Protein AF-A0A0F9ZSI9-F1 (afdb_monomer)

Radius of gyration: 18.02 Å; Cα contacts (8 Å, |Δi|>4): 595; chains: 1; bounding box: 45×36×52 Å

Foldseek 3Di:
DAWDAPVAAAADFPDKDFFTKDKDWAALVFKKWWFKAKKFKAKDDQPDPFKKFWAQKFKDKQNHTPRVQKFKAFPPFQDGRNHRVHHINVTGMIMIGRDFFDIDIHGHGGMIMMTMMTGIHRFDDPPDDDPTKIKMKIWGAFDPDKDPPQQQAWAPAPDPRRQIFGGSALDRDDPDTHRANIKMFRCPDVHDTSHRSDRRDRGIIHRPPVDGIYDMRMYMHD

pLDDT: mean 86.8, std 10.39, range [56.16, 98.44]

Solvent-accessible surface area (backbone atoms only — not comparable to full-atom values): 11794 Å² total; per-residue (Å²): 93,51,62,53,87,80,90,63,50,74,62,52,64,80,40,80,40,82,59,44,39,38,31,50,62,26,52,75,89,37,37,30,35,40,38,34,43,39,33,40,41,47,72,40,77,63,78,69,98,57,69,40,32,40,15,45,40,38,40,21,52,73,84,41,81,44,44,92,68,34,52,42,18,26,58,80,73,39,49,62,14,60,40,85,58,33,39,38,73,93,36,54,28,44,33,41,30,32,59,63,70,42,61,49,75,38,53,49,57,35,72,50,37,40,36,35,31,26,23,37,33,49,60,65,64,93,81,72,85,75,90,56,51,22,34,44,31,37,26,45,56,53,34,94,57,69,61,61,97,52,34,18,13,48,29,47,55,88,53,96,36,80,57,66,28,25,21,67,47,27,68,59,74,69,96,71,60,45,80,53,31,26,36,33,26,61,67,78,50,88,56,66,68,60,39,70,38,39,75,74,35,71,56,42,41,49,27,38,87,52,55,73,65,39,75,66,37,56,34,30,35,116

Nearest PDB structures (foldseek):
  5fpi-assembly1_A  TM=3.109E-01  e=1.718E+00  Rattus norvegicus
  2pr9-assembly1_A  TM=3.328E-01  e=3.280E+00  Rattus norvegicus
  6qh7-assembly1_M  TM=2.500E-01  e=3.461E+00  Rattus norvegicus
  6d6t-assembly1_E  TM=2.292E-01  e=4.294E+00  Homo sapiens

Structure (mmCIF, N/CA/C/O backbone):
data_AF-A0A0F9ZSI9-F1
#
_entry.id   AF-A0A0F9ZSI9-F1
#
loop_
_atom_site.group_PDB
_atom_site.id
_atom_site.type_symbol
_atom_site.label_atom_id
_atom_site.label_alt_id
_atom_site.label_comp_id
_atom_site.label_asym_id
_atom_site.label_entity_id
_atom_site.label_seq_id
_atom_site.pdbx_PDB_ins_code
_atom_site.Cartn_x
_atom_site.Cartn_y
_atom_site.Cartn_z
_atom_site.occupancy
_atom_site.B_iso_or_equiv
_atom_site.auth_seq_id
_atom_site.auth_comp_id
_atom_site.auth_asym_id
_atom_site.auth_atom_id
_atom_site.pdbx_PDB_model_num
ATOM 1 N N . LEU A 1 1 ? 8.193 -4.097 11.789 1.00 70.56 1 LEU A N 1
ATOM 2 C CA . LEU A 1 1 ? 8.428 -3.966 10.340 1.00 70.56 1 LEU A CA 1
ATOM 3 C C . LEU A 1 1 ? 9.870 -4.329 10.042 1.00 70.56 1 LEU A C 1
ATOM 5 O O . LEU A 1 1 ? 10.741 -3.983 10.833 1.00 70.56 1 LEU A O 1
ATOM 9 N N . SER A 1 2 ? 10.114 -5.018 8.934 1.00 78.31 2 SER A N 1
ATOM 10 C CA . SER A 1 2 ? 11.462 -5.245 8.398 1.00 78.31 2 SER A CA 1
ATOM 11 C C . SER A 1 2 ? 11.387 -5.368 6.882 1.00 78.31 2 SER A C 1
ATOM 13 O O . SER A 1 2 ? 10.537 -6.111 6.394 1.00 78.31 2 SER A O 1
ATOM 15 N N . GLN A 1 3 ? 12.261 -4.690 6.144 1.00 79.69 3 GLN A N 1
ATOM 16 C CA . GLN A 1 3 ? 12.379 -4.843 4.691 1.00 79.69 3 GLN A CA 1
ATOM 17 C C . GLN A 1 3 ? 13.418 -5.919 4.355 1.00 79.69 3 GLN A C 1
ATOM 19 O O . GLN A 1 3 ? 14.352 -6.167 5.119 1.00 79.69 3 GLN A O 1
ATOM 24 N N . THR A 1 4 ? 13.181 -6.628 3.254 1.00 77.75 4 THR A N 1
ATOM 25 C CA . THR A 1 4 ? 14.112 -7.609 2.687 1.00 77.75 4 THR A CA 1
ATOM 26 C C . THR A 1 4 ? 14.739 -7.007 1.442 1.00 77.75 4 THR A C 1
ATOM 28 O O . THR A 1 4 ? 13.996 -6.719 0.510 1.00 77.75 4 THR 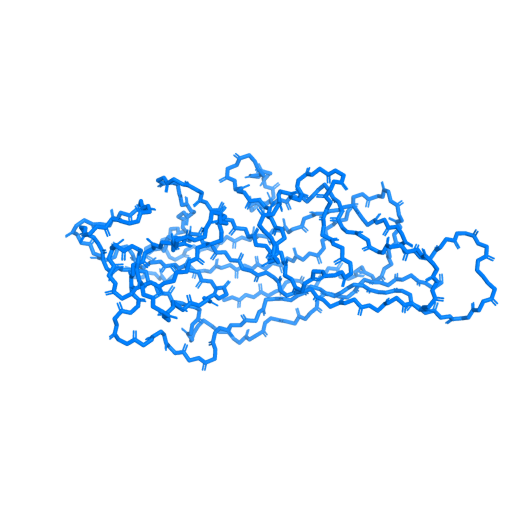A O 1
ATOM 31 N N . ASP A 1 5 ? 16.068 -6.876 1.431 1.00 76.94 5 ASP A N 1
ATOM 32 C CA . ASP A 1 5 ? 16.834 -6.455 0.252 1.00 76.94 5 ASP A CA 1
ATOM 33 C C . ASP A 1 5 ? 16.609 -7.440 -0.905 1.00 76.94 5 ASP A C 1
ATOM 35 O O . ASP A 1 5 ? 16.865 -8.643 -0.767 1.00 76.94 5 ASP A O 1
ATOM 39 N N . LEU A 1 6 ? 16.106 -6.944 -2.035 1.00 72.12 6 LEU A N 1
ATOM 40 C CA . LEU A 1 6 ? 15.835 -7.766 -3.214 1.00 72.12 6 LEU A CA 1
ATOM 41 C C . LEU A 1 6 ? 17.086 -8.036 -4.067 1.00 72.12 6 LEU A C 1
ATOM 43 O O . LEU A 1 6 ? 17.016 -8.841 -4.996 1.00 72.12 6 LEU A O 1
ATOM 47 N N . THR A 1 7 ? 18.248 -7.452 -3.756 1.00 63.00 7 THR A N 1
ATOM 48 C CA . THR A 1 7 ? 19.555 -7.615 -4.443 1.00 63.00 7 THR A CA 1
ATOM 49 C C . THR A 1 7 ? 19.546 -7.356 -5.960 1.00 63.00 7 THR A C 1
ATOM 51 O O . THR A 1 7 ? 20.538 -7.599 -6.648 1.00 63.00 7 THR A O 1
ATOM 54 N N . ASN A 1 8 ? 18.440 -6.842 -6.499 1.00 61.81 8 ASN A N 1
ATOM 55 C CA . ASN A 1 8 ? 18.185 -6.687 -7.924 1.00 61.81 8 ASN A CA 1
ATOM 56 C C . ASN A 1 8 ? 18.152 -5.199 -8.278 1.00 61.81 8 ASN A C 1
ATOM 58 O O . ASN A 1 8 ? 17.199 -4.508 -7.945 1.00 61.81 8 ASN A O 1
ATOM 62 N N . SER A 1 9 ? 19.168 -4.709 -8.987 1.00 66.56 9 SER A N 1
ATOM 63 C CA . SER A 1 9 ? 19.257 -3.290 -9.363 1.00 66.56 9 SER A CA 1
ATOM 64 C C . SER A 1 9 ? 18.870 -2.991 -10.812 1.00 66.56 9 SER A C 1
ATOM 66 O O . SER A 1 9 ? 18.827 -1.826 -11.186 1.00 66.56 9 SER A O 1
ATOM 68 N N . ILE A 1 10 ? 18.597 -4.010 -11.640 1.00 77.44 10 ILE A N 1
ATOM 69 C CA . ILE A 1 10 ? 18.391 -3.834 -13.088 1.00 77.44 10 ILE A CA 1
ATOM 70 C C . ILE A 1 10 ? 16.918 -4.014 -13.467 1.00 77.44 10 ILE A C 1
ATOM 72 O O . ILE A 1 10 ? 16.343 -5.095 -13.288 1.00 77.44 10 ILE A O 1
ATOM 76 N N . ILE A 1 11 ? 16.340 -2.980 -14.082 1.00 82.94 11 ILE A N 1
ATOM 77 C CA . ILE A 1 11 ? 15.028 -3.032 -14.738 1.00 82.94 11 ILE A CA 1
ATOM 78 C C . ILE A 1 11 ? 15.140 -3.577 -16.158 1.00 82.94 11 ILE A C 1
ATOM 80 O O . ILE A 1 11 ? 16.029 -3.219 -16.931 1.00 82.94 11 ILE A O 1
ATOM 84 N N . VAL A 1 12 ? 14.163 -4.404 -16.528 1.00 84.75 12 VAL A N 1
ATOM 85 C CA . VAL A 1 12 ? 13.905 -4.800 -17.912 1.00 84.75 12 VAL A CA 1
ATOM 86 C C . VAL A 1 12 ? 12.434 -4.523 -18.203 1.00 84.75 12 VAL A C 1
ATOM 88 O O . VAL A 1 12 ? 11.577 -5.055 -17.499 1.00 84.75 12 VAL A O 1
ATOM 91 N N . ASN A 1 13 ? 12.155 -3.714 -19.229 1.00 90.00 13 ASN A N 1
ATOM 92 C CA . ASN A 1 13 ? 10.778 -3.403 -19.619 1.00 90.00 13 ASN A CA 1
ATOM 93 C C . ASN A 1 13 ? 10.011 -4.670 -20.009 1.00 90.00 13 ASN A C 1
ATOM 95 O O . ASN A 1 13 ? 10.579 -5.579 -20.622 1.00 90.00 13 ASN A O 1
ATOM 99 N N . GLY A 1 14 ? 8.725 -4.716 -19.668 1.00 92.25 14 GLY A N 1
ATOM 100 C CA . GLY A 1 14 ? 7.821 -5.819 -19.998 1.00 92.25 14 GLY A CA 1
ATOM 101 C C . GLY A 1 14 ? 8.042 -7.108 -19.198 1.00 92.25 14 GLY A C 1
ATOM 102 O O . GLY A 1 14 ? 7.326 -8.084 -19.416 1.00 92.25 14 GLY A O 1
ATOM 103 N N . GLY A 1 15 ? 9.017 -7.149 -18.283 1.00 91.56 15 GLY A N 1
ATOM 104 C CA . GLY A 1 15 ? 9.259 -8.295 -17.407 1.00 91.56 15 GLY A CA 1
ATOM 105 C C . GLY A 1 15 ? 8.714 -8.072 -15.998 1.00 91.56 15 GLY A C 1
ATOM 106 O O . GLY A 1 15 ? 9.028 -7.060 -15.382 1.00 91.56 15 GLY A O 1
ATOM 107 N N . GLU A 1 16 ? 7.975 -9.045 -15.455 1.00 94.25 16 GLU A N 1
ATOM 108 C CA . GLU A 1 16 ? 7.554 -9.016 -14.047 1.00 94.25 16 GLU A CA 1
ATOM 109 C C . GLU A 1 16 ? 8.780 -9.025 -13.114 1.00 94.25 16 GLU A C 1
ATOM 111 O O . GLU A 1 16 ? 9.727 -9.801 -13.299 1.00 94.25 16 GLU A O 1
ATOM 116 N N . LYS A 1 17 ? 8.745 -8.179 -12.083 1.00 93.38 17 LYS A N 1
ATOM 117 C CA . LYS A 1 17 ? 9.753 -8.069 -11.024 1.00 93.38 17 LYS A CA 1
ATOM 118 C C . LYS A 1 17 ? 9.085 -8.019 -9.659 1.00 93.38 17 LYS A C 1
ATOM 120 O O . LYS A 1 17 ? 8.017 -7.438 -9.515 1.00 93.38 17 LYS A O 1
ATOM 125 N N . GLU A 1 18 ? 9.728 -8.607 -8.652 1.00 94.62 18 GLU A N 1
ATOM 126 C CA . GLU A 1 18 ? 9.480 -8.230 -7.255 1.00 94.62 18 GLU A CA 1
ATOM 127 C C . GLU A 1 18 ? 10.071 -6.844 -7.073 1.00 94.62 18 GLU A C 1
ATOM 129 O O . GLU A 1 18 ? 11.242 -6.683 -7.362 1.00 94.62 18 GLU A O 1
ATOM 134 N N . LEU A 1 19 ? 9.277 -5.858 -6.673 1.00 94.94 19 LEU A N 1
ATOM 135 C CA . LEU A 1 19 ? 9.678 -4.452 -6.615 1.00 94.94 19 LEU A CA 1
ATOM 136 C C . LEU A 1 19 ? 9.968 -3.999 -5.187 1.00 94.94 19 LEU A C 1
ATOM 138 O O . LEU A 1 19 ? 10.843 -3.166 -4.967 1.00 94.94 19 LEU A O 1
ATOM 142 N N . TYR A 1 20 ? 9.227 -4.544 -4.221 1.00 95.50 20 TYR A N 1
ATOM 143 C CA . TYR A 1 20 ? 9.377 -4.213 -2.812 1.00 95.50 20 TYR A CA 1
ATOM 144 C C . TYR A 1 20 ? 8.947 -5.378 -1.928 1.00 95.50 20 TYR A C 1
ATOM 146 O O . TYR A 1 20 ? 7.972 -6.067 -2.237 1.00 95.50 20 TYR A O 1
ATOM 154 N N . LYS A 1 21 ? 9.645 -5.597 -0.812 1.00 94.44 21 LYS A N 1
ATOM 155 C CA . LYS A 1 21 ? 9.340 -6.690 0.112 1.00 94.44 21 LYS A CA 1
ATOM 156 C C . LYS A 1 21 ? 9.550 -6.286 1.560 1.00 94.44 21 LYS A C 1
ATOM 158 O O . LYS A 1 21 ? 10.635 -5.858 1.951 1.00 94.44 21 LYS A O 1
ATOM 163 N N . PHE A 1 22 ? 8.521 -6.474 2.376 1.00 93.19 22 PHE A N 1
ATOM 164 C CA . PHE A 1 22 ? 8.554 -6.128 3.791 1.00 93.19 22 PHE A CA 1
ATOM 165 C C . PHE A 1 22 ? 7.674 -7.054 4.624 1.00 93.19 22 PHE A C 1
ATOM 167 O O . PHE A 1 22 ? 6.727 -7.652 4.123 1.00 93.19 22 PHE A O 1
ATOM 174 N N . SER A 1 23 ? 7.977 -7.162 5.913 1.00 92.88 23 SER A N 1
ATOM 175 C CA . SER A 1 23 ? 7.213 -7.973 6.857 1.00 92.88 23 SER A CA 1
ATOM 176 C C . SER A 1 23 ? 6.588 -7.120 7.945 1.00 92.88 23 SER A C 1
ATOM 178 O O . SER A 1 23 ? 7.252 -6.258 8.531 1.00 92.88 23 SER A O 1
ATOM 180 N N . ILE A 1 24 ? 5.331 -7.418 8.265 1.00 91.56 24 ILE A N 1
ATOM 181 C CA . ILE A 1 24 ? 4.620 -6.910 9.440 1.00 91.56 24 ILE A CA 1
ATOM 182 C C . ILE A 1 24 ? 4.536 -8.049 10.465 1.00 91.56 24 ILE A C 1
ATOM 184 O O . ILE A 1 24 ? 4.351 -9.211 10.099 1.00 91.56 24 ILE A O 1
ATOM 188 N N . SER A 1 25 ? 4.703 -7.738 11.750 1.00 91.38 25 SER A N 1
ATOM 189 C CA . SER A 1 25 ? 4.578 -8.707 12.845 1.00 91.38 25 SER A CA 1
ATOM 190 C C . SER A 1 25 ? 3.536 -8.220 13.839 1.00 91.38 25 SER A C 1
ATOM 192 O O . SER A 1 25 ? 3.568 -7.049 14.221 1.00 91.38 25 SER A O 1
ATOM 194 N N . ALA A 1 26 ? 2.658 -9.117 14.278 1.00 90.62 26 ALA A N 1
ATOM 195 C CA . ALA A 1 26 ? 1.749 -8.843 15.379 1.00 90.62 26 ALA A CA 1
ATOM 196 C C . ALA A 1 26 ? 2.449 -9.114 16.722 1.00 90.62 26 ALA A C 1
ATOM 198 O O . ALA A 1 26 ? 3.238 -10.065 16.831 1.00 90.62 26 ALA A O 1
ATOM 199 N N . PRO A 1 27 ? 2.161 -8.328 17.772 1.00 88.31 27 PRO A N 1
ATOM 200 C CA . PRO A 1 27 ? 2.633 -8.636 19.114 1.00 88.31 27 PRO A CA 1
ATOM 201 C C . PRO A 1 27 ? 2.062 -9.976 19.599 1.00 88.31 27 PRO A C 1
ATOM 203 O O . PRO A 1 27 ? 1.035 -10.455 19.127 1.00 88.31 27 PRO A O 1
ATOM 206 N N . THR A 1 28 ? 2.692 -10.596 20.596 1.00 91.25 28 THR A N 1
ATOM 207 C CA . THR A 1 28 ? 2.151 -11.830 21.201 1.00 91.25 28 THR A CA 1
ATOM 208 C C . THR A 1 28 ? 0.884 -11.583 22.026 1.00 91.25 28 THR A C 1
ATOM 210 O O . THR A 1 28 ? 0.197 -12.536 22.380 1.00 91.25 28 THR A O 1
ATOM 213 N N . GLN A 1 29 ? 0.572 -10.319 22.334 1.00 89.44 29 GLN A N 1
ATOM 214 C CA . GLN A 1 29 ? -0.583 -9.912 23.139 1.00 89.44 29 GLN A CA 1
ATOM 215 C C . GLN A 1 29 ? -1.908 -9.959 22.365 1.00 89.44 29 GLN A C 1
ATOM 217 O O . GLN A 1 29 ? -2.957 -10.079 22.992 1.00 89.44 29 GLN A O 1
ATOM 222 N N . GLY A 1 30 ? -1.878 -9.868 21.034 1.00 89.50 30 GLY A N 1
ATOM 223 C CA . GLY A 1 30 ? -3.087 -9.774 20.223 1.00 89.50 30 GLY A CA 1
ATOM 224 C C . GLY A 1 30 ? -2.787 -9.837 18.732 1.00 89.50 30 GLY A C 1
ATOM 225 O O . GLY A 1 30 ? -1.661 -9.588 18.303 1.00 89.50 30 GLY A O 1
ATOM 226 N N . ALA A 1 31 ? -3.796 -10.222 17.954 1.00 94.12 31 ALA A N 1
ATOM 227 C CA . ALA A 1 31 ? -3.737 -10.092 16.506 1.00 94.12 31 ALA A CA 1
ATOM 228 C C . ALA A 1 31 ? -3.794 -8.611 16.115 1.00 94.12 31 ALA A C 1
ATOM 230 O O . ALA A 1 31 ? -4.192 -7.766 16.913 1.00 94.12 31 ALA A O 1
ATOM 231 N N . ILE A 1 32 ? -3.415 -8.314 14.879 1.00 94.69 32 ILE A N 1
ATOM 232 C CA . ILE A 1 32 ? -3.665 -7.007 14.273 1.00 94.69 32 ILE A CA 1
ATOM 233 C C . ILE A 1 32 ? -4.428 -7.191 12.969 1.00 94.69 32 ILE A C 1
ATOM 235 O O . ILE A 1 32 ? -4.258 -8.207 12.289 1.00 94.69 32 ILE A O 1
ATOM 239 N N . ALA A 1 33 ? -5.235 -6.199 12.625 1.00 95.44 33 ALA A N 1
ATOM 240 C CA . ALA A 1 33 ? -5.914 -6.089 11.345 1.00 95.44 33 ALA A CA 1
ATOM 241 C C . ALA A 1 33 ? -5.297 -4.950 10.531 1.00 95.44 33 ALA A C 1
ATOM 243 O O . ALA A 1 33 ? -5.142 -3.841 11.041 1.00 95.44 33 ALA A O 1
ATOM 244 N N . ILE A 1 34 ? -4.939 -5.208 9.276 1.00 96.06 34 ILE A N 1
ATOM 245 C CA . ILE A 1 34 ? -4.441 -4.209 8.327 1.00 96.06 34 ILE A CA 1
ATOM 246 C C . ILE A 1 34 ? -5.561 -3.863 7.351 1.00 96.06 34 ILE A C 1
ATOM 248 O O . ILE A 1 34 ? -6.155 -4.753 6.743 1.00 96.06 34 ILE A O 1
ATOM 252 N N . LYS A 1 35 ? -5.812 -2.564 7.166 1.00 95.75 35 LYS A N 1
ATOM 253 C CA . LYS A 1 35 ? -6.820 -2.067 6.221 1.00 95.75 35 LYS A CA 1
ATOM 254 C C . LYS A 1 35 ? -6.216 -1.439 4.974 1.00 95.75 35 LYS A C 1
ATOM 256 O O . LYS A 1 35 ? -6.749 -1.597 3.878 1.00 95.75 35 LYS A O 1
ATOM 261 N N . GLN A 1 36 ? -5.114 -0.712 5.134 1.00 96.50 36 GLN A N 1
ATOM 262 C CA . GLN A 1 36 ? -4.443 -0.038 4.027 1.00 96.50 36 GLN A CA 1
ATOM 263 C C . GLN A 1 36 ? -2.962 0.148 4.327 1.00 96.50 36 GLN A C 1
ATOM 265 O O . GLN A 1 36 ? -2.614 0.482 5.457 1.00 96.50 36 GLN A O 1
ATOM 270 N N . PHE A 1 37 ? -2.103 0.043 3.316 1.00 96.38 37 PHE A N 1
ATOM 271 C CA . PHE A 1 37 ? -0.751 0.598 3.376 1.00 96.38 37 PHE A CA 1
ATOM 272 C C . PHE A 1 37 ? -0.375 1.313 2.078 1.00 96.38 37 PHE A C 1
ATOM 274 O O . PHE A 1 37 ? -0.964 1.084 1.021 1.00 96.38 37 PHE A O 1
ATOM 281 N N . LYS A 1 38 ? 0.613 2.202 2.170 1.00 96.12 38 LYS A N 1
ATOM 282 C CA . LYS A 1 38 ? 1.130 2.993 1.056 1.00 96.12 38 LYS A CA 1
ATOM 283 C C . LYS A 1 38 ? 2.626 2.773 0.910 1.00 96.12 38 LYS A C 1
ATOM 285 O O . LYS A 1 38 ? 3.355 2.763 1.900 1.00 96.12 38 LYS A O 1
ATOM 290 N N . LEU A 1 39 ? 3.077 2.640 -0.329 1.00 96.69 39 LEU A N 1
ATOM 291 C CA . LEU A 1 39 ? 4.487 2.751 -0.676 1.00 96.69 39 LEU A CA 1
ATOM 292 C C . LEU A 1 39 ? 4.699 4.087 -1.364 1.00 96.69 39 LEU A C 1
ATOM 294 O O . LEU A 1 39 ? 3.971 4.418 -2.299 1.00 96.69 39 LEU A O 1
ATOM 298 N N . ASN A 1 40 ? 5.689 4.840 -0.902 1.00 95.44 40 ASN A N 1
ATOM 299 C CA . ASN A 1 40 ? 6.168 5.997 -1.634 1.00 95.44 40 ASN A CA 1
ATOM 300 C C . ASN A 1 40 ? 6.909 5.512 -2.878 1.00 95.44 40 ASN A C 1
ATOM 302 O O . ASN A 1 40 ? 7.610 4.498 -2.840 1.00 95.44 40 ASN A O 1
ATOM 306 N N . VAL A 1 41 ? 6.746 6.260 -3.962 1.00 95.75 41 VAL A N 1
ATOM 307 C CA . VAL A 1 41 ? 7.422 6.035 -5.233 1.00 95.75 41 VAL A CA 1
ATOM 308 C C . VAL A 1 41 ? 8.207 7.289 -5.573 1.00 95.75 41 VAL A C 1
ATOM 310 O O . VAL A 1 41 ? 7.690 8.402 -5.493 1.00 95.75 41 VAL A O 1
ATOM 313 N N . THR A 1 42 ? 9.480 7.115 -5.904 1.00 94.81 42 THR A N 1
ATOM 314 C CA . THR A 1 42 ? 10.338 8.188 -6.411 1.00 94.81 42 THR A CA 1
ATOM 315 C C . THR A 1 42 ? 10.859 7.788 -7.775 1.00 94.81 42 THR A C 1
ATOM 317 O O . THR A 1 42 ? 11.394 6.692 -7.926 1.00 94.81 42 THR A O 1
ATOM 320 N N . TRP A 1 43 ? 10.726 8.685 -8.744 1.00 92.44 43 TRP A N 1
ATOM 321 C CA . TRP A 1 43 ? 11.162 8.476 -10.117 1.00 92.44 43 TRP A CA 1
ATOM 322 C C . TRP A 1 43 ? 12.370 9.351 -10.434 1.00 92.44 43 TRP A C 1
ATOM 324 O O . TRP A 1 43 ? 12.535 10.443 -9.890 1.00 92.44 43 TRP A O 1
ATOM 334 N N . SER A 1 44 ? 13.204 8.864 -11.339 1.00 90.19 44 SER A N 1
ATOM 335 C CA . SER A 1 44 ? 14.195 9.651 -12.058 1.00 90.19 44 SER A CA 1
ATOM 336 C C . SER A 1 44 ? 14.045 9.268 -13.518 1.00 90.19 44 SER A C 1
ATOM 338 O O . SER A 1 44 ? 14.428 8.158 -13.872 1.00 90.19 44 SER A O 1
ATOM 340 N N . ASP A 1 45 ? 13.476 10.155 -14.328 1.00 86.38 45 ASP A N 1
ATOM 341 C CA . ASP A 1 45 ? 13.517 10.065 -15.788 1.00 86.38 45 ASP A CA 1
ATOM 342 C C . ASP A 1 45 ? 14.650 10.956 -16.291 1.00 86.38 45 ASP A C 1
ATOM 344 O O . ASP A 1 45 ? 14.769 12.138 -15.946 1.00 86.38 45 ASP A O 1
ATOM 348 N N . ALA A 1 46 ? 15.531 10.366 -17.081 1.00 75.06 46 ALA A N 1
ATOM 349 C CA . ALA A 1 46 ? 16.767 10.975 -17.519 1.00 75.06 46 ALA A CA 1
ATOM 350 C C . ALA A 1 46 ? 16.598 11.907 -18.742 1.00 75.06 46 ALA A C 1
ATOM 352 O O . ALA A 1 46 ? 17.547 12.103 -19.506 1.00 75.06 46 ALA A O 1
ATOM 353 N N . LEU A 1 47 ? 15.434 12.566 -18.853 1.00 66.19 47 LEU A N 1
ATOM 354 C CA . LEU A 1 47 ? 15.040 13.552 -19.873 1.00 66.19 47 LEU A CA 1
ATOM 355 C C . LEU A 1 47 ? 14.783 12.951 -21.260 1.00 66.19 47 LEU A C 1
ATOM 357 O O . LEU A 1 47 ? 15.107 13.567 -22.284 1.00 66.19 47 LEU A O 1
ATOM 361 N N . THR A 1 48 ? 14.183 11.765 -21.301 1.00 63.50 48 THR A N 1
ATOM 362 C CA . THR A 1 48 ? 13.639 11.208 -22.545 1.00 63.50 48 THR A CA 1
ATOM 363 C C . THR A 1 48 ? 12.175 11.632 -22.728 1.00 63.50 48 THR A C 1
ATOM 365 O O . THR A 1 48 ? 11.602 12.315 -21.890 1.00 63.50 48 THR A O 1
ATOM 368 N N . SER A 1 49 ? 11.565 11.342 -23.879 1.00 73.50 49 SER A N 1
ATOM 369 C CA . SER A 1 49 ? 10.127 11.589 -24.106 1.00 73.50 49 SER A CA 1
ATOM 370 C C . SER A 1 49 ? 9.242 10.439 -23.610 1.00 73.50 49 SER A C 1
ATOM 372 O O . SER A 1 49 ? 8.074 10.363 -23.994 1.00 73.50 49 SER A O 1
ATOM 374 N N . ASP A 1 50 ? 9.823 9.505 -22.862 1.00 81.50 50 ASP A N 1
ATOM 375 C CA . ASP A 1 50 ? 9.218 8.228 -22.520 1.00 81.50 50 ASP A CA 1
ATOM 376 C C . ASP A 1 50 ? 8.602 8.326 -21.126 1.00 81.50 50 ASP A C 1
ATOM 378 O O . ASP A 1 50 ? 9.253 8.769 -20.190 1.00 81.50 50 ASP A O 1
ATOM 382 N N . THR A 1 51 ? 7.352 7.894 -20.974 1.00 88.62 51 THR A N 1
ATOM 383 C CA . THR A 1 51 ? 6.700 7.869 -19.661 1.00 88.62 51 THR A CA 1
ATOM 384 C C . THR A 1 51 ? 7.096 6.597 -18.924 1.00 88.62 51 THR A C 1
ATOM 386 O O . THR A 1 51 ? 6.838 5.489 -19.403 1.00 88.62 51 THR A O 1
ATOM 389 N N . LEU A 1 52 ? 7.733 6.750 -17.763 1.00 92.38 52 LEU A N 1
ATOM 390 C CA . LEU A 1 52 ? 8.081 5.628 -16.895 1.00 92.38 52 LEU A CA 1
ATOM 391 C C . LEU A 1 52 ? 6.839 5.122 -16.161 1.00 92.38 52 LEU A C 1
ATOM 393 O O . LEU A 1 52 ? 6.119 5.908 -15.544 1.00 92.38 52 LEU A O 1
ATOM 397 N N . GLU A 1 53 ? 6.610 3.808 -16.192 1.00 95.00 53 GLU A N 1
ATOM 398 C CA . GLU A 1 53 ? 5.441 3.192 -15.559 1.00 95.00 53 GLU A CA 1
ATOM 399 C C . GLU A 1 53 ? 5.780 1.877 -14.849 1.00 95.00 53 GLU A C 1
ATOM 401 O O . GLU A 1 53 ? 6.666 1.115 -15.247 1.00 95.00 53 GLU A O 1
ATOM 406 N N . LEU A 1 54 ? 5.024 1.583 -13.794 1.00 96.75 54 LEU A N 1
ATOM 407 C CA . LEU A 1 54 ? 4.923 0.275 -13.160 1.00 96.75 54 LEU A CA 1
ATOM 408 C C . LEU A 1 54 ? 3.505 -0.258 -13.375 1.00 96.75 54 LEU A C 1
ATOM 410 O O . LEU A 1 54 ? 2.562 0.168 -12.710 1.00 96.75 54 LEU A O 1
ATOM 414 N N . GLU A 1 55 ? 3.365 -1.200 -14.301 1.00 96.69 55 GLU A N 1
ATOM 415 C CA . GLU A 1 55 ? 2.094 -1.822 -14.678 1.00 96.69 55 GLU A CA 1
ATOM 416 C C . GLU A 1 55 ? 1.865 -3.159 -13.961 1.00 96.69 55 GLU A C 1
ATOM 418 O O . GLU A 1 55 ? 2.784 -3.763 -13.401 1.00 96.69 55 GLU A O 1
ATOM 423 N N . SER A 1 56 ? 0.644 -3.688 -14.078 1.00 97.06 56 SER A N 1
ATOM 424 C CA . SER A 1 56 ? 0.268 -5.050 -13.678 1.00 97.06 56 SER A CA 1
ATOM 425 C C . SER A 1 56 ? 0.676 -5.371 -12.241 1.00 97.06 56 SER A C 1
ATOM 427 O O . SER A 1 56 ? 1.239 -6.439 -11.971 1.00 97.06 56 SER A O 1
ATOM 429 N N . LEU A 1 57 ? 0.455 -4.416 -11.331 1.00 98.31 57 LEU A N 1
ATOM 430 C CA . LEU A 1 57 ? 0.872 -4.558 -9.947 1.00 98.31 57 LEU A CA 1
ATOM 431 C C . LEU A 1 57 ? 0.157 -5.735 -9.283 1.00 98.31 57 LEU A C 1
ATOM 433 O O . LEU A 1 57 ? -1.029 -5.978 -9.507 1.00 98.31 57 LEU A O 1
ATOM 437 N N . LYS A 1 58 ? 0.899 -6.455 -8.444 1.00 98.38 58 LYS A N 1
ATOM 438 C CA . LYS A 1 58 ? 0.402 -7.581 -7.652 1.00 98.38 58 LYS A CA 1
ATOM 439 C C . LYS A 1 58 ? 0.889 -7.480 -6.224 1.00 98.38 58 LYS A C 1
ATOM 441 O O . LYS A 1 58 ? 1.996 -6.996 -5.965 1.00 98.38 58 LYS A O 1
ATOM 446 N N . LEU A 1 59 ? 0.097 -8.030 -5.314 1.00 98.44 59 LEU A N 1
ATOM 447 C CA . LEU A 1 59 ? 0.484 -8.203 -3.923 1.00 98.44 59 LEU A CA 1
ATOM 448 C C . LEU A 1 59 ? 0.508 -9.686 -3.576 1.00 98.44 59 LEU A C 1
ATOM 450 O O . LEU A 1 59 ? -0.486 -10.391 -3.730 1.00 98.44 59 LEU A O 1
ATOM 454 N N . LEU A 1 60 ? 1.650 -10.153 -3.083 1.00 98.44 60 LEU A N 1
ATOM 455 C CA . LEU A 1 60 ? 1.794 -11.489 -2.526 1.00 98.44 60 LEU A CA 1
ATOM 456 C C . LEU A 1 60 ? 1.861 -11.398 -1.002 1.00 98.44 60 LEU A C 1
ATOM 458 O O . LEU A 1 60 ? 2.628 -10.596 -0.466 1.00 98.44 60 LEU A O 1
ATOM 462 N N . LYS A 1 61 ? 1.120 -12.271 -0.322 1.00 97.56 61 LYS A N 1
ATOM 463 C CA . LYS A 1 61 ? 1.184 -12.522 1.119 1.00 97.56 61 LYS A CA 1
ATOM 464 C C . LYS A 1 61 ? 1.829 -13.879 1.359 1.00 97.56 61 LYS A C 1
ATOM 466 O O . LYS A 1 61 ? 1.305 -14.899 0.921 1.00 97.56 61 LYS A O 1
ATOM 471 N N . ASP A 1 62 ? 2.983 -13.892 2.018 1.00 96.88 62 ASP A N 1
ATOM 472 C CA . ASP A 1 62 ? 3.745 -15.111 2.324 1.00 96.88 62 ASP A CA 1
ATOM 473 C C . ASP A 1 62 ? 3.994 -15.986 1.072 1.00 96.88 62 ASP A C 1
ATOM 475 O O . ASP A 1 62 ? 3.998 -17.214 1.117 1.00 96.88 62 ASP A O 1
ATOM 479 N N . GLY A 1 63 ? 4.194 -15.325 -0.077 1.00 96.75 63 GLY A N 1
ATOM 480 C CA . GLY A 1 63 ? 4.406 -15.955 -1.385 1.00 96.75 63 GLY A CA 1
ATOM 481 C C . GLY A 1 63 ? 3.132 -16.323 -2.157 1.00 96.75 63 GLY A C 1
ATOM 482 O O . GLY A 1 63 ? 3.236 -16.752 -3.305 1.00 96.75 63 GLY A O 1
ATOM 483 N N . VAL A 1 64 ? 1.944 -16.137 -1.578 1.00 98.06 64 VAL A N 1
ATOM 484 C CA . VAL A 1 64 ? 0.646 -16.385 -2.223 1.00 98.06 64 VAL A CA 1
ATOM 485 C C . VAL A 1 64 ? 0.105 -15.092 -2.819 1.00 98.06 64 VAL A C 1
ATOM 487 O O . VAL A 1 64 ? 0.036 -14.085 -2.126 1.00 98.06 64 VAL A O 1
ATOM 490 N N . ASP A 1 65 ? -0.295 -15.112 -4.088 1.00 97.94 65 ASP A N 1
ATOM 491 C CA . ASP A 1 65 ? -0.927 -13.965 -4.748 1.00 97.94 65 ASP A CA 1
ATOM 492 C C . ASP A 1 65 ? -2.304 -13.670 -4.124 1.00 97.94 65 ASP A C 1
ATOM 494 O O . ASP A 1 65 ? -3.183 -14.533 -4.113 1.00 97.94 65 ASP A O 1
ATOM 498 N N . ILE A 1 66 ? -2.469 -12.458 -3.591 1.00 97.50 66 ILE A N 1
ATOM 499 C CA . ILE A 1 66 ? -3.706 -11.953 -2.978 1.00 97.50 66 ILE A CA 1
ATOM 500 C C . ILE A 1 66 ? -4.258 -10.730 -3.719 1.00 97.50 66 ILE A C 1
ATOM 502 O O . ILE A 1 66 ? -5.085 -10.002 -3.175 1.00 97.50 66 ILE A O 1
ATOM 506 N N . THR A 1 67 ? -3.825 -10.495 -4.959 1.00 96.81 67 THR A N 1
ATOM 507 C CA . THR A 1 67 ? -4.193 -9.308 -5.751 1.00 96.81 67 THR A CA 1
ATOM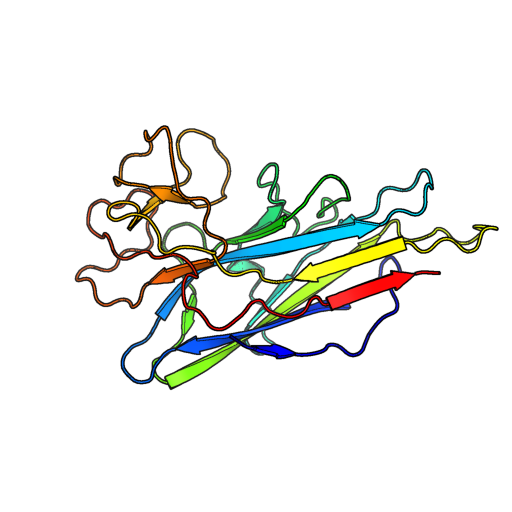 508 C C . THR A 1 67 ? -5.707 -9.162 -5.915 1.00 96.81 67 THR A C 1
ATOM 510 O O . THR A 1 67 ? -6.217 -8.057 -5.963 1.00 96.81 67 THR A O 1
ATOM 513 N N . THR A 1 68 ? -6.472 -10.256 -5.931 1.00 94.69 68 THR A N 1
ATOM 514 C CA . THR A 1 68 ? -7.943 -10.185 -6.023 1.00 94.69 68 THR A CA 1
ATOM 515 C C . THR A 1 68 ? -8.636 -9.759 -4.728 1.00 94.69 68 THR A C 1
ATOM 517 O O . THR A 1 68 ? -9.824 -9.457 -4.754 1.00 94.69 68 THR A O 1
ATOM 520 N N . SER A 1 69 ? -7.926 -9.789 -3.600 1.00 94.31 69 SER A N 1
ATOM 521 C CA . SER A 1 69 ? -8.447 -9.435 -2.273 1.00 94.31 69 SER A CA 1
ATOM 522 C C . SER A 1 69 ? -8.067 -8.015 -1.850 1.00 94.31 69 SER A C 1
ATOM 524 O O . SER A 1 69 ? -8.442 -7.579 -0.764 1.00 94.31 69 SER A O 1
ATOM 526 N N . VAL A 1 70 ? -7.291 -7.308 -2.674 1.00 95.56 70 VAL A N 1
ATOM 527 C CA . VAL A 1 70 ? -6.734 -5.990 -2.370 1.00 95.56 70 VAL A CA 1
ATOM 528 C C . VAL A 1 70 ? -6.868 -5.119 -3.602 1.00 95.56 70 VAL A C 1
ATOM 530 O O . VAL A 1 70 ? -6.405 -5.493 -4.671 1.00 95.56 70 VAL A O 1
ATOM 533 N N . LEU A 1 71 ? -7.454 -3.938 -3.449 1.00 95.38 71 LEU A N 1
ATOM 534 C CA . LEU A 1 71 ? -7.347 -2.914 -4.476 1.00 95.38 71 LEU A CA 1
ATOM 535 C C . LEU A 1 71 ? -5.928 -2.344 -4.454 1.00 95.38 71 LEU A C 1
ATOM 537 O O . LEU A 1 71 ? -5.473 -1.873 -3.407 1.00 95.38 71 LEU A O 1
ATOM 541 N N . ILE A 1 72 ? -5.271 -2.321 -5.609 1.00 97.44 72 ILE A N 1
ATOM 542 C CA . ILE A 1 72 ? -3.982 -1.654 -5.799 1.00 97.44 72 ILE A CA 1
ATOM 543 C C . ILE A 1 72 ? -4.211 -0.435 -6.684 1.00 97.44 72 ILE A C 1
ATOM 545 O O . ILE A 1 72 ? -4.613 -0.567 -7.833 1.00 97.44 72 ILE A O 1
ATOM 549 N N . SER A 1 73 ? -3.952 0.766 -6.178 1.00 95.75 73 SER A N 1
ATOM 550 C CA . SER A 1 73 ? -4.235 2.002 -6.914 1.00 95.75 73 SER A CA 1
ATOM 551 C C . SER A 1 73 ? -3.111 3.023 -6.830 1.00 95.75 73 SER A C 1
ATOM 553 O O . SER A 1 73 ? -2.339 3.026 -5.869 1.00 95.75 73 SER A O 1
ATOM 555 N N . ASN A 1 74 ? -3.058 3.953 -7.783 1.00 92.94 74 ASN A N 1
ATOM 556 C CA . ASN A 1 74 ? -2.199 5.126 -7.645 1.00 92.94 74 ASN A CA 1
ATOM 557 C C . ASN A 1 74 ? -2.672 6.046 -6.504 1.00 92.94 74 ASN A C 1
ATOM 559 O O . ASN A 1 74 ? -3.857 6.110 -6.170 1.00 92.94 74 ASN A O 1
ATOM 563 N N . GLY A 1 75 ? -1.736 6.767 -5.887 1.00 85.62 75 GLY A N 1
ATOM 564 C CA . GLY A 1 75 ? -2.032 7.665 -4.767 1.00 85.62 75 GLY A CA 1
ATOM 565 C C . GLY A 1 75 ? -2.680 8.994 -5.153 1.00 85.62 75 GLY A C 1
ATOM 566 O O . GLY A 1 75 ? -3.207 9.676 -4.276 1.00 85.62 75 GLY A O 1
ATOM 567 N N . THR A 1 76 ? -2.638 9.371 -6.432 1.00 83.44 76 THR A N 1
ATOM 568 C CA . THR A 1 76 ? -3.082 10.691 -6.909 1.00 83.44 76 THR A CA 1
ATOM 569 C C . THR A 1 76 ? -4.583 10.727 -7.175 1.00 83.44 76 T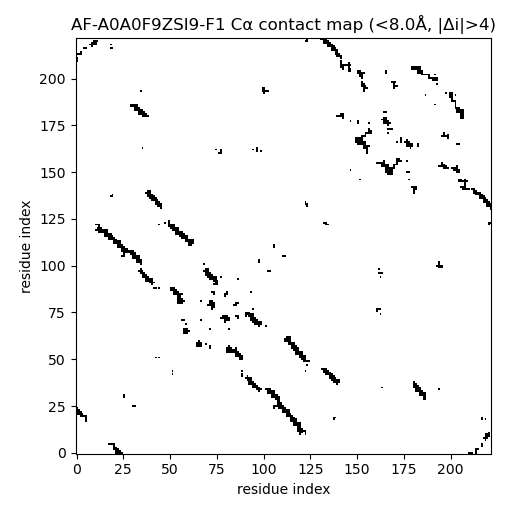HR A C 1
ATOM 571 O O . THR A 1 76 ? -5.287 11.640 -6.744 1.00 83.44 76 THR A O 1
ATOM 574 N N . THR A 1 77 ? -5.083 9.719 -7.887 1.00 83.31 77 THR A N 1
ATOM 575 C CA . THR A 1 77 ? -6.478 9.633 -8.349 1.00 83.31 77 THR A CA 1
ATOM 576 C C . THR A 1 77 ? -7.218 8.435 -7.762 1.00 83.31 77 THR A C 1
ATOM 578 O O . THR A 1 77 ? -8.448 8.419 -7.773 1.00 83.31 77 THR A O 1
ATOM 581 N N . GLY A 1 78 ? -6.491 7.443 -7.234 1.00 87.69 78 GLY A N 1
ATOM 582 C CA . GLY A 1 78 ? -7.067 6.180 -6.784 1.00 87.69 78 GLY A CA 1
ATOM 583 C C . GLY A 1 78 ? -7.499 5.267 -7.934 1.00 87.69 78 GLY A C 1
ATOM 584 O O . GLY A 1 78 ? -8.342 4.395 -7.738 1.00 87.69 78 GLY A O 1
ATOM 585 N N . THR A 1 79 ? -6.945 5.466 -9.133 1.00 91.06 79 THR A N 1
ATOM 586 C CA . THR A 1 79 ? -7.174 4.567 -10.273 1.00 91.06 79 THR A CA 1
ATOM 587 C C . THR A 1 79 ? -6.424 3.253 -10.054 1.00 91.06 79 THR A C 1
ATOM 589 O O . THR A 1 79 ? -5.289 3.264 -9.580 1.00 91.06 79 THR A O 1
ATOM 592 N N . THR A 1 80 ? -7.073 2.137 -10.388 1.00 94.25 80 THR A N 1
ATOM 593 C CA . THR A 1 80 ? -6.536 0.764 -10.344 1.00 94.25 80 THR A CA 1
ATOM 594 C C . THR A 1 80 ? -5.229 0.641 -11.123 1.00 94.25 80 THR A C 1
ATOM 596 O O . THR A 1 80 ? -5.183 1.108 -12.260 1.00 94.25 80 THR A O 1
ATOM 599 N N . ALA A 1 81 ? -4.229 -0.028 -10.551 1.00 95.44 81 ALA A N 1
ATOM 600 C CA . ALA A 1 81 ? -2.889 -0.239 -11.109 1.00 95.44 81 ALA A CA 1
ATOM 601 C C . ALA A 1 81 ? -2.562 -1.729 -11.374 1.00 95.44 81 ALA A C 1
ATOM 603 O O . ALA A 1 81 ? -1.417 -2.098 -11.641 1.00 95.44 81 ALA A O 1
ATOM 604 N N . GLU A 1 82 ? -3.563 -2.609 -11.324 1.00 95.19 82 GLU A N 1
ATOM 605 C CA . GLU A 1 82 ? -3.443 -4.061 -11.538 1.00 95.19 82 GLU A CA 1
ATOM 606 C C . GLU A 1 82 ? -3.363 -4.462 -13.029 1.00 95.19 82 GLU A C 1
ATOM 608 O O . GLU A 1 82 ? -3.308 -5.645 -13.366 1.00 95.19 82 GLU A O 1
ATOM 613 N N . SER A 1 83 ? -3.374 -3.484 -13.939 1.00 94.25 83 SER A N 1
ATOM 614 C CA . SER A 1 83 ? -3.447 -3.637 -15.402 1.00 94.25 83 SER A CA 1
ATOM 615 C C . SER A 1 83 ? -2.339 -2.818 -16.087 1.00 94.25 83 SER A C 1
ATOM 617 O O . SER A 1 83 ? -1.400 -2.371 -15.437 1.00 94.25 83 SER A O 1
ATOM 619 N N . THR A 1 84 ? -2.439 -2.595 -17.395 1.00 92.44 84 THR A N 1
ATOM 620 C CA . THR A 1 84 ? -1.551 -1.709 -18.166 1.00 92.44 84 THR A CA 1
ATOM 621 C C . THR A 1 84 ? -1.654 -0.244 -17.742 1.00 92.44 84 T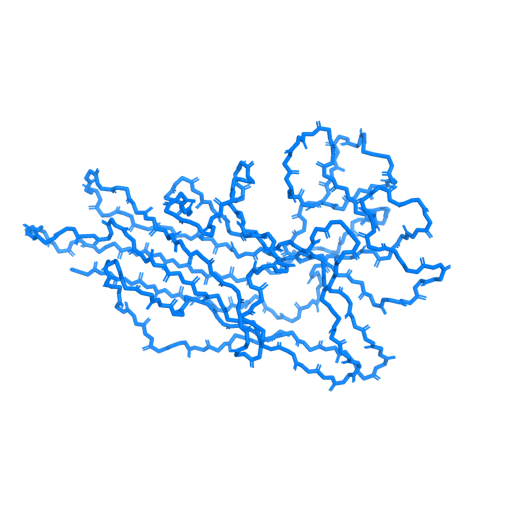HR A C 1
ATOM 623 O O . THR A 1 84 ? -0.716 0.511 -17.902 1.00 92.44 84 THR A O 1
ATOM 626 N N . ASN A 1 85 ? -2.775 0.186 -17.163 1.00 85.75 85 ASN A N 1
ATOM 627 C CA . ASN A 1 85 ? -2.866 1.529 -16.590 1.00 85.75 85 ASN A CA 1
ATOM 628 C C . ASN A 1 85 ? -2.249 1.490 -15.188 1.00 85.75 85 ASN A C 1
ATOM 630 O O . ASN A 1 85 ? -2.967 1.310 -14.210 1.00 85.75 85 ASN A O 1
ATOM 634 N N . GLY A 1 86 ? -0.920 1.518 -15.126 1.00 91.62 86 GLY A N 1
ATOM 635 C CA . GLY A 1 86 ? -0.139 1.351 -13.906 1.00 91.62 86 GLY A CA 1
ATOM 636 C C . GLY A 1 86 ? 0.005 2.620 -13.064 1.00 91.62 86 GLY A C 1
ATOM 637 O O . GLY A 1 86 ? -0.859 3.496 -13.036 1.00 91.62 86 GLY A O 1
ATOM 638 N N . VAL A 1 87 ? 1.132 2.698 -12.359 1.00 96.00 87 VAL A N 1
ATOM 639 C CA . VAL A 1 87 ? 1.601 3.901 -11.655 1.00 96.00 87 VAL A CA 1
ATOM 640 C C . VAL A 1 87 ? 2.702 4.545 -12.485 1.00 96.00 87 VAL A C 1
ATOM 642 O O . VAL A 1 87 ? 3.640 3.849 -12.871 1.00 96.00 87 VAL A O 1
ATOM 645 N N . SER A 1 88 ? 2.580 5.841 -12.759 1.00 94.44 88 SER A N 1
ATOM 646 C CA . SER A 1 88 ? 3.481 6.578 -13.658 1.00 94.44 88 SER A CA 1
ATOM 647 C C . SER A 1 88 ? 4.366 7.577 -12.910 1.00 94.44 88 SER A C 1
ATOM 649 O O . SER A 1 88 ? 4.230 7.755 -11.699 1.00 94.44 88 SER A O 1
ATOM 651 N N . GLU A 1 89 ? 5.251 8.263 -13.631 1.00 91.56 89 GLU A N 1
ATOM 652 C CA . GLU A 1 89 ? 6.105 9.334 -13.099 1.00 91.56 89 GLU A CA 1
ATOM 653 C C . GLU A 1 89 ? 5.350 10.511 -12.447 1.00 91.56 89 GLU A C 1
ATOM 655 O O . GLU A 1 89 ? 5.909 11.200 -11.591 1.00 91.56 89 GLU A O 1
ATOM 660 N N . ASP A 1 90 ? 4.068 10.697 -12.779 1.00 91.62 90 ASP A N 1
ATOM 661 C CA . ASP A 1 90 ? 3.189 11.686 -12.139 1.00 91.62 90 ASP A CA 1
ATOM 662 C C . ASP A 1 90 ? 2.713 11.248 -10.740 1.00 91.62 90 ASP A C 1
ATOM 664 O O . ASP A 1 90 ? 2.209 12.055 -9.950 1.00 91.62 90 ASP A O 1
ATOM 668 N N . ASP A 1 91 ? 2.863 9.965 -10.406 1.00 94.75 91 ASP A N 1
ATOM 669 C CA . ASP A 1 91 ? 2.400 9.384 -9.156 1.00 94.75 91 ASP A CA 1
ATOM 670 C C . ASP A 1 91 ? 3.533 9.231 -8.138 1.00 94.75 91 ASP A C 1
ATOM 672 O O . ASP A 1 91 ? 4.593 8.666 -8.399 1.00 94.75 91 ASP A O 1
ATOM 676 N N . SER A 1 92 ? 3.258 9.659 -6.905 1.00 94.88 92 SER A N 1
ATOM 677 C CA . SER A 1 92 ? 4.212 9.584 -5.786 1.00 94.88 92 SER A CA 1
ATOM 678 C C . SER A 1 92 ? 3.943 8.440 -4.810 1.00 94.88 92 SER A C 1
ATOM 680 O O . SER A 1 92 ? 4.715 8.239 -3.870 1.00 94.88 92 SER A O 1
ATOM 682 N N . LYS A 1 93 ? 2.839 7.699 -4.983 1.00 95.88 93 LYS A N 1
ATOM 683 C CA . LYS A 1 93 ? 2.461 6.589 -4.099 1.00 95.88 93 LYS A CA 1
ATOM 684 C C . LYS A 1 93 ? 1.740 5.466 -4.841 1.00 95.88 93 LYS A C 1
ATOM 686 O O . LYS A 1 93 ? 0.941 5.722 -5.740 1.00 95.88 93 LYS A O 1
ATOM 691 N N . ILE A 1 94 ? 1.937 4.243 -4.354 1.00 97.69 94 ILE A N 1
ATOM 692 C CA . ILE A 1 94 ? 1.072 3.083 -4.604 1.00 97.69 94 ILE A CA 1
ATOM 693 C C . ILE A 1 94 ? 0.297 2.805 -3.315 1.00 97.69 94 ILE A C 1
ATOM 695 O O . ILE A 1 94 ? 0.888 2.761 -2.234 1.00 97.69 94 ILE A O 1
ATOM 699 N N . VAL A 1 95 ? -1.014 2.618 -3.419 1.00 97.44 95 VAL A N 1
ATOM 700 C CA . VAL A 1 95 ? -1.923 2.372 -2.294 1.00 97.44 95 VAL A CA 1
ATOM 701 C C . VAL A 1 95 ? -2.491 0.964 -2.408 1.00 97.44 95 VAL A C 1
ATOM 703 O O . VAL A 1 95 ? -2.984 0.586 -3.466 1.00 97.44 95 VAL A O 1
ATOM 706 N N . PHE A 1 96 ? -2.429 0.208 -1.317 1.00 97.50 96 PHE A N 1
ATOM 707 C CA . PHE A 1 96 ? -2.953 -1.149 -1.203 1.00 97.50 96 PHE A CA 1
ATOM 708 C C . PHE A 1 96 ? -4.053 -1.148 -0.149 1.00 97.50 96 PHE A C 1
ATOM 710 O O . PHE A 1 96 ? -3.763 -0.880 1.019 1.00 97.50 96 PHE A O 1
ATOM 717 N N . THR A 1 97 ? -5.290 -1.436 -0.548 1.00 95.81 97 THR A N 1
ATOM 718 C CA . THR A 1 97 ? -6.473 -1.296 0.312 1.00 95.81 97 THR A CA 1
ATOM 719 C C . THR A 1 97 ? -7.329 -2.554 0.296 1.00 95.81 97 THR A C 1
ATOM 721 O O . THR A 1 97 ? -7.784 -2.993 -0.761 1.00 95.81 97 THR A O 1
ATOM 724 N N . TRP A 1 98 ? -7.632 -3.090 1.476 1.00 95.00 98 TRP A N 1
ATOM 725 C CA . TRP A 1 98 ? -8.699 -4.076 1.638 1.00 95.00 98 TRP A CA 1
ATOM 726 C C . TRP A 1 98 ? -10.038 -3.331 1.715 1.00 95.00 98 TRP A C 1
ATOM 728 O O . TRP A 1 98 ? -10.290 -2.562 2.645 1.00 95.00 98 TRP A O 1
ATOM 738 N N . LEU A 1 99 ? -10.869 -3.475 0.681 1.00 85.00 99 LEU A N 1
ATOM 739 C CA . LEU A 1 99 ? -12.114 -2.717 0.536 1.00 85.00 99 LEU A CA 1
ATOM 740 C C . LEU A 1 99 ? -13.281 -3.358 1.289 1.00 85.00 99 LEU A C 1
ATOM 742 O O . LEU A 1 99 ? -13.253 -4.523 1.669 1.00 85.00 99 LEU A O 1
ATOM 746 N N . THR A 1 100 ? -14.368 -2.595 1.428 1.00 83.56 100 THR A N 1
ATOM 747 C CA . THR A 1 100 ? -15.610 -3.047 2.075 1.00 83.56 100 THR A CA 1
ATOM 748 C C . THR A 1 100 ? -15.351 -3.517 3.511 1.00 83.56 100 THR A C 1
ATOM 750 O O . THR A 1 100 ? -14.727 -2.777 4.269 1.00 83.56 100 THR A O 1
ATOM 753 N N . THR A 1 101 ? -15.797 -4.717 3.875 1.00 87.25 101 THR A N 1
ATOM 754 C CA . THR A 1 101 ? -15.619 -5.346 5.189 1.00 87.25 101 THR A CA 1
ATOM 755 C C . THR A 1 101 ? -14.269 -6.058 5.331 1.00 87.25 101 THR A C 1
ATOM 757 O O . THR A 1 101 ? -13.954 -6.530 6.418 1.00 87.25 101 THR A O 1
ATOM 760 N N . ASP A 1 102 ? -13.490 -6.189 4.251 1.00 92.50 102 ASP A N 1
ATOM 761 C CA . ASP A 1 102 ? -12.296 -7.041 4.229 1.00 92.50 102 ASP A CA 1
ATOM 762 C C . ASP A 1 102 ? -11.090 -6.369 4.885 1.00 92.50 102 ASP A C 1
ATOM 764 O O . ASP A 1 102 ? -10.934 -5.147 4.840 1.00 92.50 102 ASP A O 1
ATOM 768 N N . GLU A 1 103 ? -10.210 -7.183 5.460 1.00 95.12 103 GLU A N 1
ATOM 769 C CA . GLU A 1 103 ? -8.984 -6.788 6.157 1.00 95.12 103 GLU A CA 1
ATOM 770 C C . GLU A 1 103 ? -7.957 -7.919 6.060 1.00 95.12 103 GLU A C 1
ATOM 772 O O . GLU A 1 103 ? -8.326 -9.086 5.886 1.00 95.12 103 GLU A O 1
ATOM 777 N N . ASP A 1 104 ? -6.674 -7.605 6.253 1.00 96.00 104 ASP A N 1
ATOM 778 C CA . ASP A 1 104 ? -5.683 -8.643 6.525 1.00 96.00 104 ASP A CA 1
ATOM 779 C C . ASP A 1 104 ? -5.439 -8.819 8.017 1.00 96.00 104 ASP A C 1
ATOM 781 O O . ASP A 1 104 ? -4.901 -7.937 8.686 1.00 96.00 104 ASP A O 1
ATOM 785 N N . THR A 1 105 ? -5.775 -9.996 8.539 1.00 95.50 105 THR A N 1
ATOM 786 C CA . THR A 1 105 ? -5.458 -10.354 9.920 1.00 95.50 105 THR A CA 1
ATOM 787 C C . THR A 1 105 ? -4.091 -11.030 10.009 1.00 95.50 105 THR A C 1
ATOM 789 O O . THR A 1 105 ? -3.836 -12.059 9.373 1.00 95.50 105 THR A O 1
ATOM 792 N N . ILE A 1 106 ? -3.236 -10.504 10.884 1.00 95.19 106 ILE A N 1
ATOM 793 C CA . ILE A 1 106 ? -1.975 -11.131 11.292 1.00 95.19 106 ILE A CA 1
ATOM 794 C C . ILE A 1 106 ? -2.158 -11.640 12.720 1.00 95.19 106 ILE A C 1
ATOM 796 O O . ILE A 1 106 ? -2.386 -10.867 13.651 1.00 95.19 106 ILE A O 1
ATOM 800 N N . ALA A 1 107 ? -2.085 -12.960 12.896 1.00 95.94 107 ALA A N 1
ATOM 801 C CA . ALA A 1 107 ? -2.329 -13.604 14.183 1.00 95.94 107 ALA A CA 1
ATOM 802 C C . ALA A 1 107 ? -1.285 -13.201 15.238 1.00 95.94 107 ALA A C 1
ATOM 804 O O . ALA A 1 107 ? -0.123 -12.954 14.909 1.00 95.94 107 ALA A O 1
ATOM 805 N N . ALA A 1 108 ? -1.681 -13.203 16.513 1.00 93.69 108 ALA A N 1
ATOM 806 C CA . ALA A 1 108 ? -0.805 -12.849 17.628 1.00 93.69 108 ALA A CA 1
ATOM 807 C C . ALA A 1 108 ? 0.521 -13.632 17.599 1.00 93.69 108 ALA A C 1
ATOM 809 O O . ALA A 1 108 ? 0.535 -14.858 17.474 1.00 93.69 108 ALA A O 1
ATOM 810 N N . GLY A 1 109 ? 1.641 -12.919 17.724 1.00 92.00 109 GLY A N 1
ATOM 811 C CA . GLY A 1 109 ? 2.987 -13.498 17.721 1.00 92.00 109 GLY A CA 1
ATOM 812 C C . GLY A 1 109 ? 3.461 -14.042 16.371 1.00 92.00 109 GLY A C 1
ATOM 813 O O . GLY A 1 109 ? 4.516 -14.675 16.321 1.00 92.00 109 GLY A O 1
ATOM 814 N N . SER A 1 110 ? 2.709 -13.819 15.291 1.00 94.44 110 SER A N 1
ATOM 815 C CA . SER A 1 110 ? 3.095 -14.206 13.934 1.00 94.44 110 SER A CA 1
ATOM 816 C C . SER A 1 110 ? 3.593 -13.013 13.121 1.00 94.44 110 SER A C 1
ATOM 818 O O . SER A 1 110 ? 3.455 -11.849 13.509 1.00 94.44 110 SER A O 1
ATOM 820 N N . SER A 1 111 ? 4.203 -13.313 11.978 1.00 94.00 111 SER A N 1
ATOM 821 C CA . SER A 1 111 ? 4.619 -12.317 11.004 1.00 94.00 111 SER A CA 1
ATOM 822 C C . SER A 1 111 ? 4.189 -12.755 9.617 1.00 94.00 111 SER A C 1
ATOM 824 O O . SER A 1 111 ? 4.241 -13.942 9.305 1.00 94.00 111 SER A O 1
ATOM 826 N N . THR A 1 112 ? 3.796 -11.776 8.814 1.00 94.75 112 THR A N 1
ATOM 827 C CA . THR A 1 112 ? 3.447 -11.937 7.408 1.00 94.75 112 THR A CA 1
ATOM 828 C C . THR A 1 112 ? 4.384 -11.083 6.570 1.00 94.75 112 THR A C 1
ATOM 830 O O . THR A 1 112 ? 4.658 -9.928 6.913 1.00 94.75 112 THR A O 1
ATOM 833 N N . THR A 1 113 ? 4.858 -11.645 5.465 1.00 96.00 113 THR A N 1
ATOM 834 C CA . THR A 1 113 ? 5.668 -10.960 4.462 1.00 96.00 113 THR A CA 1
ATOM 835 C C . THR A 1 113 ? 4.820 -10.571 3.260 1.00 96.00 113 THR A C 1
ATOM 837 O O . THR A 1 113 ? 4.250 -11.421 2.578 1.00 96.00 113 THR A O 1
ATOM 840 N N . TYR A 1 114 ? 4.817 -9.280 2.953 1.00 97.25 114 TYR A N 1
ATOM 841 C CA . TYR A 1 114 ? 4.251 -8.713 1.742 1.00 97.25 114 TYR A CA 1
ATOM 842 C C . TYR A 1 114 ? 5.331 -8.551 0.681 1.00 97.25 114 TYR A C 1
ATOM 844 O O . TYR A 1 114 ? 6.404 -8.009 0.950 1.00 97.25 114 TYR A O 1
ATOM 852 N N . THR A 1 115 ? 5.052 -9.027 -0.529 1.00 97.50 115 THR A N 1
ATOM 853 C CA . THR A 1 115 ? 5.903 -8.814 -1.706 1.00 97.50 115 THR A CA 1
ATOM 854 C C . THR A 1 115 ? 5.077 -8.139 -2.788 1.00 97.50 115 THR A C 1
ATOM 856 O O . THR A 1 115 ? 4.101 -8.709 -3.274 1.00 97.50 115 THR A O 1
ATOM 859 N N . VAL A 1 116 ? 5.466 -6.925 -3.156 1.00 97.62 116 VAL A N 1
ATOM 860 C CA . VAL A 1 116 ? 4.888 -6.193 -4.281 1.00 97.62 116 VAL A CA 1
ATOM 861 C C . VAL A 1 116 ? 5.609 -6.620 -5.541 1.00 97.62 116 VAL A C 1
ATOM 863 O O . VAL A 1 116 ? 6.841 -6.612 -5.588 1.00 97.62 116 VAL A O 1
ATOM 866 N N . LYS A 1 117 ? 4.845 -6.976 -6.567 1.00 97.00 117 LYS A N 1
ATOM 867 C CA . LYS A 1 117 ? 5.356 -7.236 -7.909 1.00 97.00 117 LYS A CA 1
ATOM 868 C C . LYS A 1 117 ? 4.752 -6.268 -8.911 1.00 97.00 117 LYS A C 1
ATOM 870 O O . LYS A 1 117 ? 3.669 -5.746 -8.676 1.00 97.00 117 LYS A O 1
ATOM 875 N N . GLY A 1 118 ? 5.434 -6.076 -10.029 1.00 96.62 118 GLY A N 1
ATOM 876 C CA . GLY A 1 118 ? 4.935 -5.294 -11.153 1.00 96.62 118 GLY A CA 1
ATOM 877 C C . GLY A 1 118 ? 5.795 -5.458 -12.393 1.00 96.62 118 GLY A C 1
ATOM 878 O O . GLY A 1 118 ? 6.826 -6.133 -12.365 1.00 96.62 118 GLY A O 1
ATOM 879 N N . THR A 1 119 ? 5.362 -4.827 -13.473 1.00 96.38 119 THR A N 1
ATOM 880 C CA . THR A 1 119 ? 6.007 -4.855 -14.783 1.00 96.38 119 THR A CA 1
ATOM 881 C C . THR A 1 119 ? 6.460 -3.443 -15.138 1.00 96.38 119 THR A C 1
ATOM 883 O O . THR A 1 119 ? 5.620 -2.605 -15.460 1.00 96.38 119 THR A O 1
ATOM 886 N N . PRO A 1 120 ? 7.767 -3.150 -15.075 1.00 94.56 120 PRO A N 1
ATOM 887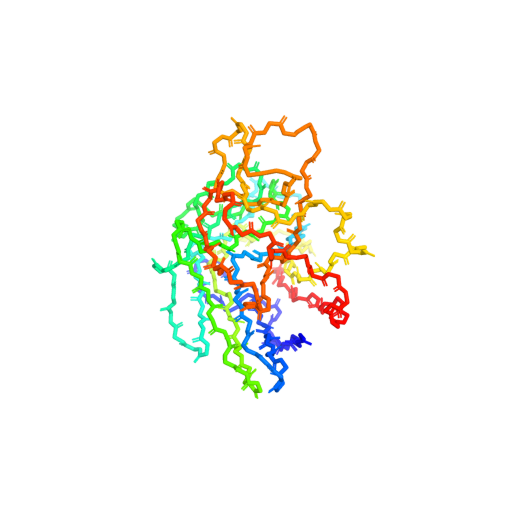 C CA . PRO A 1 120 ? 8.283 -1.858 -15.503 1.00 94.56 120 PRO A CA 1
ATOM 888 C C . PRO A 1 120 ? 8.062 -1.630 -17.002 1.00 94.56 120 PRO A C 1
ATOM 890 O O . PRO A 1 120 ? 8.230 -2.559 -17.798 1.00 94.56 120 PRO A O 1
ATOM 893 N N . GLN A 1 121 ? 7.751 -0.396 -17.387 1.00 92.94 121 GLN A N 1
ATOM 894 C CA . GLN A 1 121 ? 7.663 0.068 -18.772 1.00 92.94 121 GLN A CA 1
ATOM 895 C C . GLN A 1 121 ? 8.284 1.454 -18.919 1.00 92.94 121 GLN A C 1
ATOM 897 O O . GLN A 1 121 ? 8.474 2.173 -17.942 1.00 92.94 121 GLN A O 1
ATOM 902 N N . GLY A 1 122 ? 8.633 1.819 -20.151 1.00 89.31 122 GLY A N 1
ATOM 903 C CA . GLY A 1 122 ? 9.168 3.147 -20.455 1.00 89.31 122 GLY A CA 1
ATOM 904 C C . GLY A 1 122 ? 10.632 3.358 -20.067 1.00 89.31 122 GLY A C 1
ATOM 905 O O . GLY A 1 122 ? 11.298 4.140 -20.726 1.00 89.31 122 GLY A O 1
ATOM 906 N N . PHE A 1 123 ? 11.190 2.593 -19.116 1.00 88.25 123 PHE A N 1
ATOM 907 C CA . PHE A 1 123 ? 12.589 2.748 -18.690 1.00 88.25 123 PHE A CA 1
ATOM 908 C C . PHE A 1 123 ? 13.548 2.554 -19.864 1.00 88.25 123 PHE A C 1
ATOM 910 O O . PHE A 1 123 ? 13.666 1.446 -20.400 1.00 88.25 123 PHE A O 1
ATOM 917 N N . ARG A 1 124 ? 14.237 3.628 -20.240 1.00 78.31 124 ARG A N 1
ATOM 918 C CA . ARG A 1 124 ? 15.289 3.787 -21.243 1.00 78.31 124 ARG A CA 1
ATOM 919 C C . ARG A 1 124 ? 15.120 2.912 -22.479 1.00 78.31 124 ARG A C 1
ATOM 921 O O . ARG A 1 124 ? 15.476 1.723 -22.489 1.00 78.31 124 ARG A O 1
ATOM 928 N N . ILE A 1 125 ? 14.598 3.492 -23.554 1.00 64.31 125 ILE A N 1
ATOM 929 C CA . ILE A 1 125 ? 14.383 2.780 -24.818 1.00 64.31 125 ILE A CA 1
ATOM 930 C C . ILE A 1 125 ? 15.718 2.359 -25.454 1.00 64.31 125 ILE A C 1
ATOM 932 O O . ILE A 1 125 ? 16.739 3.049 -25.407 1.00 64.31 125 ILE A O 1
ATOM 936 N N . THR A 1 126 ? 15.718 1.178 -26.075 1.00 58.66 126 THR A N 1
ATOM 937 C CA . THR A 1 126 ? 16.848 0.662 -26.853 1.00 58.66 126 THR A CA 1
ATOM 938 C C . THR A 1 126 ? 17.273 1.667 -27.930 1.00 58.66 126 THR A C 1
ATOM 940 O O . THR A 1 126 ? 16.525 1.912 -28.871 1.00 58.66 126 THR A O 1
ATOM 943 N N . GLY A 1 127 ? 18.491 2.207 -27.820 1.00 57.97 127 GLY A N 1
ATOM 944 C CA . GLY A 1 127 ? 19.057 3.153 -28.792 1.00 57.97 127 GLY A CA 1
ATOM 945 C C . GLY A 1 127 ? 19.428 4.529 -28.230 1.00 57.97 127 GLY A C 1
ATOM 946 O O . GLY A 1 127 ? 19.986 5.330 -28.978 1.00 57.97 127 GLY A O 1
ATOM 947 N N . ALA A 1 128 ? 19.174 4.797 -26.944 1.00 64.38 128 ALA A N 1
ATOM 948 C CA . ALA A 1 128 ? 19.656 6.002 -26.267 1.00 64.38 128 ALA A CA 1
ATOM 949 C C . ALA A 1 128 ? 21.194 6.121 -26.340 1.00 64.38 128 ALA A C 1
ATOM 951 O O . ALA A 1 128 ? 21.918 5.140 -26.153 1.00 64.38 128 ALA A O 1
ATOM 952 N N . THR A 1 129 ? 21.696 7.323 -26.643 1.00 64.06 129 THR A N 1
ATOM 953 C CA . THR A 1 129 ? 23.129 7.588 -26.892 1.00 64.06 129 THR A CA 1
ATOM 954 C C . THR A 1 129 ? 23.852 8.292 -25.743 1.00 64.06 129 THR A C 1
ATOM 956 O O . THR A 1 129 ? 25.069 8.463 -25.812 1.00 64.06 129 THR A O 1
ATOM 959 N N . ASP A 1 130 ? 23.131 8.743 -24.719 1.00 67.50 130 ASP A N 1
ATOM 960 C CA . ASP A 1 130 ? 23.707 9.345 -23.511 1.00 67.50 130 ASP A CA 1
ATOM 961 C C . ASP A 1 130 ? 24.031 8.284 -22.440 1.00 67.50 130 ASP A C 1
ATOM 963 O O . ASP A 1 130 ? 23.893 7.085 -22.673 1.00 67.50 130 ASP A O 1
ATOM 967 N N . THR A 1 131 ? 24.500 8.711 -21.268 1.00 68.50 131 THR A N 1
ATOM 968 C CA . THR A 1 131 ? 24.800 7.839 -20.115 1.00 68.50 131 THR A CA 1
ATOM 969 C C . THR A 1 131 ? 23.832 8.062 -18.952 1.00 68.50 131 THR A C 1
ATOM 971 O O . THR A 1 131 ? 24.197 7.828 -17.801 1.00 68.50 131 THR A O 1
ATOM 974 N N . SER A 1 132 ? 22.657 8.621 -19.227 1.00 75.50 132 SER A N 1
ATOM 975 C CA . SER A 1 132 ? 21.686 9.025 -18.216 1.00 75.50 132 SER A CA 1
ATOM 976 C C . SER A 1 132 ? 20.895 7.806 -17.705 1.00 75.50 132 SER A C 1
ATOM 978 O O . SER A 1 132 ? 20.655 6.859 -18.447 1.00 75.50 132 SER A O 1
ATOM 980 N N . THR A 1 133 ? 20.503 7.780 -16.434 1.00 82.06 133 THR A N 1
ATOM 981 C CA . THR A 1 133 ? 19.900 6.584 -15.820 1.00 82.06 133 THR A CA 1
ATOM 982 C C . THR A 1 133 ? 18.448 6.845 -15.452 1.00 82.06 133 THR A C 1
ATOM 984 O O . THR A 1 133 ? 18.183 7.769 -14.680 1.00 82.06 133 THR A O 1
ATOM 987 N N . ASP A 1 134 ? 17.547 5.984 -15.927 1.00 88.75 134 ASP A N 1
ATOM 988 C CA . ASP A 1 134 ? 16.174 5.956 -15.430 1.00 88.75 134 ASP A CA 1
ATOM 989 C C . ASP A 1 134 ? 16.104 5.090 -14.181 1.00 88.75 134 ASP A C 1
ATOM 991 O O . ASP A 1 134 ? 16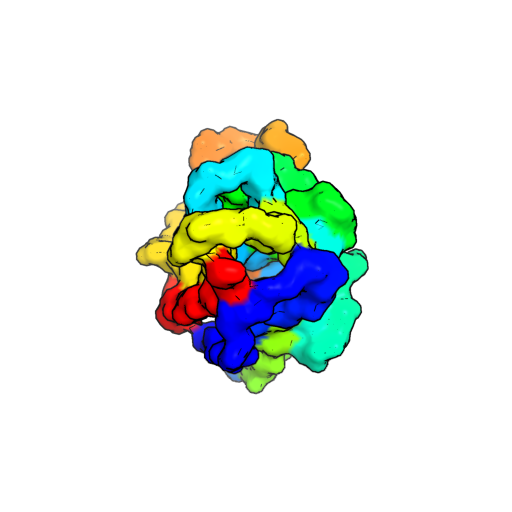.737 4.027 -14.112 1.00 88.75 134 ASP A O 1
ATOM 995 N N . SER A 1 135 ? 15.325 5.511 -13.192 1.00 90.44 135 SER A N 1
ATOM 996 C CA . SER A 1 135 ? 15.121 4.714 -11.990 1.00 90.44 135 SER A CA 1
ATOM 997 C C . SER A 1 135 ? 13.770 4.930 -11.342 1.00 90.44 135 SER A C 1
ATOM 999 O O . SER A 1 135 ? 13.201 6.017 -11.408 1.00 90.44 135 SER A O 1
ATOM 1001 N N . VAL A 1 136 ? 13.320 3.903 -10.632 1.00 93.62 136 VAL A N 1
ATOM 1002 C CA . VAL A 1 136 ? 12.210 3.991 -9.692 1.00 93.62 136 VAL A CA 1
ATOM 1003 C C . VAL A 1 136 ? 12.634 3.407 -8.353 1.00 93.62 136 VAL A C 1
ATOM 1005 O O . VAL A 1 136 ? 13.299 2.368 -8.289 1.00 93.62 136 VAL A O 1
ATOM 1008 N N . SER A 1 137 ? 12.248 4.080 -7.278 1.00 93.75 137 SER A N 1
ATOM 1009 C CA . SER A 1 137 ? 12.495 3.642 -5.911 1.00 93.75 137 SER A CA 1
ATOM 1010 C C . SER A 1 137 ? 11.185 3.500 -5.157 1.00 93.75 137 SER A C 1
ATOM 1012 O O . SER A 1 137 ? 10.362 4.415 -5.182 1.00 93.75 137 SER A O 1
ATOM 1014 N N . LEU A 1 138 ? 11.007 2.372 -4.468 1.00 94.94 138 LEU A N 1
ATOM 1015 C CA . LEU A 1 138 ? 9.864 2.117 -3.592 1.00 94.94 138 LEU A CA 1
ATOM 1016 C C . LEU A 1 138 ? 10.335 2.044 -2.145 1.00 94.94 138 LEU A C 1
ATOM 1018 O O . LEU A 1 138 ? 11.305 1.348 -1.833 1.00 94.94 138 LEU A O 1
ATOM 1022 N N . ASN A 1 139 ? 9.623 2.717 -1.247 1.00 93.38 139 ASN A N 1
ATOM 1023 C CA . ASN A 1 139 ? 9.849 2.572 0.185 1.00 93.38 139 ASN A CA 1
ATOM 1024 C C . ASN A 1 139 ? 8.577 2.753 1.011 1.00 93.38 139 ASN A C 1
ATOM 1026 O O . ASN A 1 139 ? 7.677 3.518 0.665 1.00 93.38 139 ASN A O 1
ATOM 1030 N N . PHE A 1 140 ? 8.524 2.060 2.144 1.00 92.06 140 PHE A N 1
ATOM 1031 C CA . PHE A 1 140 ? 7.544 2.332 3.183 1.00 92.06 140 PHE A CA 1
ATOM 1032 C C . PHE A 1 140 ? 8.107 3.367 4.162 1.00 92.06 140 PHE A C 1
ATOM 1034 O O . PHE A 1 140 ? 9.182 3.168 4.733 1.00 92.06 140 PHE A O 1
ATOM 1041 N N . VAL A 1 141 ? 7.356 4.446 4.374 1.00 90.56 141 VAL A N 1
ATOM 1042 C CA . VAL A 1 141 ? 7.681 5.507 5.336 1.00 90.56 141 VAL A CA 1
ATOM 1043 C C . VAL A 1 141 ? 6.610 5.517 6.414 1.00 90.56 141 VAL A C 1
ATOM 1045 O O . VAL A 1 141 ? 5.422 5.621 6.100 1.00 90.56 141 VAL A O 1
ATOM 1048 N N . ALA A 1 142 ? 7.018 5.407 7.675 1.00 89.50 142 ALA A N 1
ATOM 1049 C CA . ALA A 1 142 ? 6.080 5.442 8.786 1.00 89.50 142 ALA A CA 1
ATOM 1050 C C . ALA A 1 142 ? 5.528 6.862 8.998 1.00 89.50 142 ALA A C 1
ATOM 1052 O O . ALA A 1 142 ? 6.149 7.867 8.646 1.00 89.50 142 ALA A O 1
ATOM 1053 N N . ASP A 1 143 ? 4.344 6.954 9.594 1.00 90.69 143 ASP A N 1
ATOM 1054 C CA . ASP A 1 143 ? 3.754 8.223 10.003 1.00 90.69 143 ASP A CA 1
ATOM 1055 C C . ASP A 1 143 ? 4.621 8.851 11.110 1.00 90.69 143 ASP A C 1
ATOM 1057 O O . ASP A 1 143 ? 4.980 8.207 12.099 1.00 90.69 143 ASP A O 1
ATOM 1061 N N . SER A 1 144 ? 4.983 10.125 10.942 1.00 88.56 144 SER A N 1
ATOM 1062 C CA . SER A 1 144 ? 5.950 10.815 11.813 1.00 88.56 144 SER A CA 1
ATOM 1063 C C . SER A 1 144 ? 5.382 11.226 13.176 1.00 88.56 144 SER A C 1
ATOM 1065 O O . SER A 1 144 ? 6.138 11.567 14.090 1.00 88.56 144 SER A O 1
ATOM 1067 N N . ALA A 1 145 ? 4.060 11.184 13.328 1.00 88.94 145 ALA A N 1
ATOM 1068 C CA . ALA A 1 145 ? 3.342 11.486 14.557 1.00 88.94 145 ALA A CA 1
ATOM 1069 C C . ALA A 1 145 ? 2.153 10.538 14.717 1.00 88.94 145 ALA A C 1
ATOM 1071 O O . ALA A 1 145 ? 1.585 10.088 13.726 1.00 88.94 145 ALA A O 1
ATOM 1072 N N . HIS A 1 146 ? 1.769 10.260 15.966 1.00 86.50 146 HIS A N 1
ATOM 1073 C CA . HIS A 1 146 ? 0.534 9.538 16.264 1.00 86.50 146 HIS A CA 1
ATOM 1074 C C . HIS A 1 146 ? -0.651 10.308 15.700 1.00 86.50 146 HIS A C 1
ATOM 1076 O O . HIS A 1 146 ? -0.649 11.546 15.756 1.00 86.50 146 HIS A O 1
ATOM 1082 N N . GLN A 1 147 ? -1.682 9.591 15.259 1.00 86.38 147 GLN A N 1
ATOM 1083 C CA . GLN A 1 147 ? -2.892 10.245 14.806 1.00 86.38 147 GLN A CA 1
ATOM 1084 C C . GLN A 1 147 ? -3.476 11.107 15.917 1.00 86.38 147 GLN A C 1
ATOM 1086 O O . GLN A 1 147 ? -3.454 10.738 17.099 1.00 86.38 147 GLN A O 1
ATOM 1091 N N . THR A 1 148 ? -3.958 12.304 15.590 1.00 82.19 148 THR A N 1
ATOM 1092 C CA . THR A 1 148 ? -4.459 13.169 16.669 1.00 82.19 148 THR A CA 1
ATOM 1093 C C . THR A 1 148 ? -5.684 12.528 17.325 1.00 82.19 148 THR A C 1
ATOM 1095 O O . THR A 1 148 ? -6.475 11.860 16.661 1.00 82.19 148 THR A O 1
ATOM 1098 N N . SER A 1 149 ? -5.819 12.699 18.647 1.00 69.06 149 SER A N 1
ATOM 1099 C CA . SER A 1 149 ? -6.870 12.075 19.462 1.00 69.06 149 SER A CA 1
ATOM 1100 C C . SER A 1 149 ? -8.264 12.422 18.925 1.00 69.06 149 SER A C 1
ATOM 1102 O O . SER A 1 149 ? -8.828 13.459 19.268 1.00 69.06 149 SER A O 1
ATOM 1104 N N . GLY A 1 150 ? -8.816 11.550 18.089 1.00 78.00 150 GLY A N 1
ATOM 1105 C CA . GLY A 1 150 ? -10.075 11.768 17.388 1.00 78.00 150 GLY A CA 1
ATOM 1106 C C . GLY A 1 150 ? -10.118 11.024 16.060 1.00 78.00 150 GLY A C 1
ATOM 1107 O O . GLY A 1 150 ? -11.140 10.410 15.771 1.00 78.00 150 GLY A O 1
ATOM 1108 N N . PHE A 1 151 ? -9.013 11.012 15.305 1.00 85.56 151 PHE A N 1
ATOM 1109 C CA . PHE A 1 151 ? -8.918 10.378 13.985 1.00 85.56 151 PHE A CA 1
ATOM 1110 C C . PHE A 1 151 ? -8.800 8.856 14.069 1.00 85.56 151 PHE A C 1
ATOM 1112 O O . PHE A 1 151 ? -7.747 8.299 13.796 1.00 85.56 151 PHE A O 1
ATOM 1119 N N . ASN A 1 152 ? -9.884 8.181 14.446 1.00 87.94 152 ASN A N 1
ATOM 1120 C CA . ASN A 1 152 ? -9.891 6.727 14.642 1.00 87.94 152 ASN A CA 1
ATOM 1121 C C . ASN A 1 152 ? -10.955 6.003 13.797 1.00 87.94 152 ASN A C 1
ATOM 1123 O O . ASN A 1 152 ? -11.235 4.827 14.031 1.00 87.94 152 ASN A O 1
ATOM 1127 N N . TYR A 1 153 ? -11.585 6.706 12.853 1.00 90.06 153 TYR A N 1
ATOM 1128 C CA . TYR A 1 153 ? -12.627 6.168 11.979 1.00 90.06 153 TYR A CA 1
ATOM 1129 C C . TYR A 1 153 ? -12.135 5.996 10.546 1.00 90.06 153 TYR A C 1
ATOM 1131 O O . TYR A 1 153 ? -11.523 6.909 9.997 1.00 90.06 153 TYR A O 1
ATOM 1139 N N . LEU A 1 154 ? -12.476 4.877 9.905 1.00 90.38 154 LEU A N 1
ATOM 1140 C CA . LEU A 1 154 ? -12.222 4.669 8.479 1.00 90.38 154 LEU A CA 1
ATOM 1141 C C . LEU A 1 154 ? -13.245 5.400 7.616 1.00 90.38 154 LEU A C 1
ATOM 1143 O O . LEU A 1 154 ? -14.451 5.163 7.726 1.00 90.38 154 LEU A O 1
ATOM 1147 N N . ASN A 1 155 ? -12.772 6.230 6.688 1.00 88.25 155 ASN A N 1
ATOM 1148 C CA . ASN A 1 155 ? -13.617 6.775 5.630 1.00 88.25 155 ASN A CA 1
ATOM 1149 C C . ASN A 1 155 ? -12.792 7.167 4.388 1.00 88.25 155 ASN A C 1
ATOM 1151 O O . ASN A 1 155 ? -11.565 7.241 4.438 1.00 88.25 155 ASN A O 1
ATOM 1155 N N . VAL A 1 156 ? -13.477 7.443 3.279 1.00 85.44 156 VAL A N 1
ATOM 1156 C CA . VAL A 1 156 ? -12.923 8.009 2.032 1.00 85.44 156 VAL A CA 1
ATOM 1157 C C . VAL A 1 156 ? -13.226 9.507 1.884 1.00 85.44 156 VAL A C 1
ATOM 1159 O O . VAL A 1 156 ? -12.655 10.192 1.039 1.00 85.44 156 VAL A O 1
ATOM 1162 N N . GLY A 1 157 ? -14.086 10.058 2.747 1.00 80.00 157 GLY A N 1
ATOM 1163 C CA . GLY A 1 157 ? -14.489 11.460 2.678 1.00 80.00 157 GLY A CA 1
ATOM 1164 C C . GLY A 1 157 ? -15.597 11.701 1.651 1.00 80.00 157 GLY A C 1
ATOM 1165 O O . GLY A 1 157 ? -16.394 10.819 1.346 1.00 80.00 157 GLY A O 1
ATOM 1166 N N . THR A 1 158 ? -15.674 12.932 1.143 1.00 73.25 158 THR A N 1
ATOM 1167 C CA . THR A 1 158 ? -16.673 13.346 0.140 1.00 73.25 158 THR A CA 1
ATOM 1168 C C . THR A 1 158 ? -16.191 13.172 -1.302 1.00 73.25 158 THR A C 1
ATOM 1170 O O . THR A 1 158 ? -16.985 13.294 -2.235 1.00 73.25 158 THR A O 1
ATOM 1173 N N . THR A 1 159 ? -14.904 12.876 -1.495 1.00 67.31 159 THR A N 1
ATOM 1174 C CA . THR A 1 159 ? -14.310 12.578 -2.801 1.00 67.31 159 THR A CA 1
ATOM 1175 C C . THR A 1 159 ? -14.364 11.070 -3.035 1.00 67.31 159 THR A C 1
ATOM 1177 O O . THR A 1 159 ? -13.995 10.299 -2.158 1.00 67.31 159 THR A O 1
ATOM 1180 N N . LEU A 1 160 ? -14.801 10.637 -4.220 1.00 66.94 160 LEU A N 1
ATOM 1181 C CA . LEU A 1 160 ? -14.968 9.219 -4.576 1.00 66.94 160 LEU A CA 1
ATOM 1182 C C . LEU A 1 160 ? -13.636 8.501 -4.879 1.00 66.94 160 LEU A C 1
ATOM 1184 O O . LEU A 1 160 ? -13.572 7.713 -5.820 1.00 66.94 160 LEU A O 1
ATOM 1188 N N . THR A 1 161 ? -12.559 8.782 -4.142 1.00 81.00 161 THR A N 1
ATOM 1189 C CA . THR A 1 161 ? -11.350 7.956 -4.252 1.00 81.00 161 THR A CA 1
ATOM 1190 C C . THR A 1 161 ? -11.485 6.748 -3.320 1.00 81.00 161 THR A C 1
ATOM 1192 O O . THR A 1 161 ? -12.074 6.860 -2.247 1.00 81.00 161 THR A O 1
ATOM 1195 N N . PRO A 1 162 ? -10.942 5.578 -3.683 1.00 83.44 162 PRO A N 1
ATOM 1196 C CA . PRO A 1 162 ? -10.910 4.414 -2.799 1.00 83.44 162 PRO A CA 1
ATOM 1197 C C . PRO A 1 162 ? -9.822 4.499 -1.708 1.00 83.44 162 PRO A C 1
ATOM 1199 O O . PRO A 1 162 ? -9.600 3.533 -0.981 1.00 83.44 162 PRO A O 1
ATOM 1202 N N . ILE A 1 163 ? -9.124 5.636 -1.596 1.00 89.88 163 ILE A N 1
ATOM 1203 C CA . ILE A 1 163 ? -8.025 5.832 -0.648 1.00 89.88 163 ILE A CA 1
ATOM 1204 C C . ILE A 1 163 ? -8.609 6.168 0.721 1.00 89.88 163 ILE A C 1
ATOM 1206 O O . ILE A 1 163 ? -9.242 7.210 0.909 1.00 89.88 163 ILE A O 1
ATOM 1210 N N . LEU A 1 164 ? -8.357 5.293 1.687 1.00 91.06 164 LEU A N 1
ATOM 1211 C CA . LEU A 1 164 ? -8.836 5.440 3.052 1.00 91.06 164 LEU A CA 1
ATOM 1212 C C . LEU A 1 164 ? -7.995 6.453 3.819 1.00 91.06 164 LEU A C 1
ATOM 1214 O O . LEU A 1 164 ? -6.772 6.535 3.658 1.00 91.06 164 LEU A O 1
ATOM 1218 N N . LYS A 1 165 ? -8.665 7.182 4.704 1.00 91.69 165 LYS A N 1
ATOM 1219 C CA . LYS A 1 165 ? -8.061 8.080 5.687 1.00 91.69 165 LYS A CA 1
ATOM 1220 C C . LYS A 1 165 ? -8.711 7.862 7.043 1.00 91.69 165 LYS A C 1
ATOM 1222 O O . LYS A 1 165 ? -9.780 7.252 7.141 1.00 91.69 165 LYS A O 1
ATOM 1227 N N . LEU A 1 166 ? -8.072 8.399 8.074 1.00 92.06 166 LEU A N 1
ATOM 1228 C CA . LEU A 1 166 ? -8.626 8.410 9.417 1.00 92.06 166 LEU A CA 1
ATOM 1229 C C . LEU A 1 166 ? -9.399 9.712 9.657 1.00 92.06 166 LEU A C 1
ATOM 1231 O O . LEU A 1 166 ? -8.876 10.807 9.447 1.00 92.06 166 LEU A O 1
ATOM 1235 N N . PHE A 1 167 ? -10.654 9.588 10.079 1.00 90.69 167 PHE A N 1
ATOM 1236 C CA . PHE A 1 167 ? -11.594 10.688 10.314 1.00 90.69 167 PHE A CA 1
ATOM 1237 C C . PHE A 1 167 ? -11.958 10.809 11.793 1.00 90.69 167 PHE A C 1
ATOM 1239 O O . PHE A 1 167 ? -11.857 9.845 12.555 1.00 90.69 167 PHE A O 1
ATOM 1246 N N . SER A 1 168 ? -12.350 12.017 12.209 1.00 87.62 168 SER A N 1
ATOM 1247 C CA . SER A 1 168 ? -12.694 12.308 13.604 1.00 87.62 168 SER A CA 1
ATOM 1248 C C . SER A 1 168 ? -14.085 11.796 13.988 1.00 87.62 168 SER A C 1
ATOM 1250 O O . SER A 1 168 ? -14.421 11.657 15.167 1.00 87.62 168 SER A O 1
ATOM 1252 N N . SER A 1 169 ? -14.889 11.477 12.974 1.00 86.19 169 SER A N 1
ATOM 1253 C CA . SER A 1 169 ? -16.202 10.864 13.094 1.00 86.19 169 SER A CA 1
ATOM 1254 C C . SER A 1 169 ? -16.441 9.854 11.970 1.00 86.19 169 SER A C 1
ATOM 1256 O O . SER A 1 169 ? -15.763 9.868 10.943 1.00 86.19 169 SER A O 1
ATOM 1258 N N . ALA A 1 170 ? -17.432 8.986 12.159 1.00 82.62 170 ALA A N 1
ATOM 1259 C CA . ALA A 1 170 ? -17.841 8.008 11.158 1.00 82.62 170 ALA A CA 1
ATOM 1260 C C . ALA A 1 170 ? -18.439 8.652 9.896 1.00 82.62 170 ALA A C 1
ATOM 1262 O O . ALA A 1 170 ? -18.262 8.147 8.789 1.00 82.62 170 ALA A O 1
ATOM 1263 N N . ALA A 1 171 ? -19.125 9.789 10.041 1.00 80.38 171 ALA A N 1
ATOM 1264 C CA . ALA A 1 171 ? -19.666 10.523 8.908 1.00 80.38 171 ALA A CA 1
ATOM 1265 C C . ALA A 1 171 ? -18.545 11.301 8.200 1.00 80.38 171 ALA A C 1
ATOM 1267 O O . ALA A 1 171 ? -17.908 12.175 8.784 1.00 80.38 171 ALA A O 1
ATOM 1268 N N . ALA A 1 172 ? -18.329 11.011 6.916 1.00 66.00 172 ALA A N 1
ATOM 1269 C CA . ALA A 1 172 ? -17.398 11.754 6.075 1.00 66.00 172 ALA A CA 1
ATOM 1270 C C . ALA A 1 172 ? -17.861 13.209 5.905 1.00 66.00 172 ALA A C 1
ATOM 1272 O O . ALA A 1 172 ? -18.747 13.507 5.105 1.00 66.00 172 ALA A O 1
ATOM 1273 N N . GLY A 1 173 ? -17.244 14.120 6.652 1.00 63.97 173 GLY A N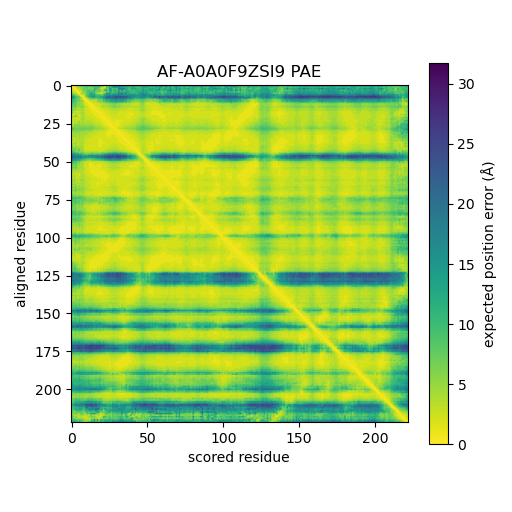 1
ATOM 1274 C CA . GLY A 1 173 ? -17.489 15.558 6.524 1.00 63.97 173 GLY A CA 1
ATOM 1275 C C . GLY A 1 173 ? -16.347 16.445 7.014 1.00 63.97 173 GLY A C 1
ATOM 1276 O O . GLY A 1 173 ? -16.459 17.668 6.932 1.00 63.97 173 GLY A O 1
ATOM 1277 N N . ASP A 1 174 ? -15.257 15.858 7.513 1.00 63.53 174 ASP A N 1
ATOM 1278 C CA . ASP A 1 174 ? -14.174 16.629 8.116 1.00 63.53 174 ASP A CA 1
ATOM 1279 C C . ASP A 1 174 ? -13.337 17.340 7.049 1.00 63.53 174 ASP A C 1
ATOM 1281 O O . ASP A 1 174 ? -12.925 16.750 6.050 1.00 63.53 174 ASP A O 1
ATOM 1285 N N . ALA A 1 175 ? -13.024 18.613 7.302 1.00 63.50 175 ALA A N 1
ATOM 1286 C CA . ALA A 1 175 ? -12.094 19.390 6.482 1.00 63.50 175 ALA A CA 1
ATOM 1287 C C . ALA A 1 175 ? -10.634 18.907 6.608 1.00 63.50 175 ALA A C 1
ATOM 1289 O O . ALA A 1 175 ? -9.794 19.249 5.778 1.00 63.50 175 ALA A O 1
ATOM 1290 N N . SER A 1 176 ? -10.326 18.124 7.645 1.00 67.62 176 SER A N 1
ATOM 1291 C CA . SER A 1 176 ? -9.003 17.571 7.922 1.00 67.62 176 SER A CA 1
ATOM 1292 C C . SER A 1 176 ? -9.149 16.094 8.261 1.00 67.62 176 SER A C 1
ATOM 1294 O O . SER A 1 176 ? -9.549 15.774 9.370 1.00 67.62 176 SER A O 1
ATOM 1296 N N . ALA A 1 177 ? -8.855 15.213 7.312 1.00 86.62 177 ALA A N 1
ATOM 1297 C CA . ALA A 1 177 ? -8.678 13.787 7.560 1.00 86.62 177 ALA A CA 1
ATOM 1298 C C . ALA A 1 177 ? -7.185 13.474 7.613 1.00 86.62 177 ALA A C 1
ATOM 1300 O O . ALA A 1 177 ? -6.392 14.134 6.934 1.00 86.62 177 ALA A O 1
ATOM 1301 N N . GLU A 1 178 ? -6.803 12.460 8.376 1.00 89.62 178 GLU A N 1
ATOM 1302 C CA . GLU A 1 178 ? -5.412 12.046 8.465 1.00 89.62 178 GLU A CA 1
ATOM 1303 C C . GLU A 1 178 ? -5.071 11.015 7.387 1.00 89.62 178 GLU A C 1
ATOM 1305 O O . GLU A 1 178 ? -5.620 9.911 7.342 1.00 89.62 178 GLU A O 1
ATOM 1310 N N . ASP A 1 179 ? -4.158 11.400 6.494 1.00 90.19 179 ASP A N 1
ATOM 1311 C CA . ASP A 1 179 ? -3.698 10.573 5.381 1.00 90.19 179 ASP A CA 1
ATOM 1312 C C . ASP A 1 179 ? -2.568 9.625 5.808 1.00 90.19 179 ASP A C 1
ATOM 1314 O O . ASP A 1 179 ? -1.421 9.787 5.400 1.00 90.19 179 ASP A O 1
ATOM 1318 N N . ALA A 1 180 ? -2.899 8.629 6.628 1.00 92.81 180 ALA A N 1
ATOM 1319 C CA . ALA A 1 180 ? -1.928 7.677 7.166 1.00 92.81 180 ALA A CA 1
ATOM 1320 C C . ALA A 1 180 ? -1.261 6.808 6.077 1.00 92.81 180 ALA A C 1
ATOM 1322 O O . ALA A 1 180 ? -1.898 6.441 5.077 1.00 92.81 180 ALA A O 1
ATOM 1323 N N . ASN A 1 181 ? 0.011 6.446 6.273 1.00 93.44 181 ASN A N 1
ATOM 1324 C CA . ASN A 1 181 ? 0.746 5.531 5.383 1.00 93.44 181 ASN A CA 1
ATOM 1325 C C . ASN A 1 181 ? 0.468 4.048 5.673 1.00 93.44 181 ASN A C 1
ATOM 1327 O O . ASN A 1 181 ? 0.588 3.221 4.773 1.00 93.44 181 ASN A O 1
ATOM 1331 N N . LEU A 1 182 ? 0.045 3.713 6.891 1.00 94.19 182 LEU A N 1
ATOM 1332 C CA . LEU A 1 182 ? -0.535 2.418 7.262 1.00 94.19 182 LEU A CA 1
ATOM 1333 C C . LEU A 1 182 ? -1.776 2.692 8.095 1.00 94.19 182 LEU A C 1
ATOM 1335 O O . LEU A 1 182 ? -1.718 3.508 9.010 1.00 94.19 182 LEU A O 1
ATOM 1339 N N . ILE A 1 183 ? -2.856 1.973 7.829 1.00 95.12 183 ILE A N 1
ATOM 1340 C CA . ILE A 1 183 ? -4.032 1.959 8.690 1.00 95.12 183 ILE A CA 1
ATOM 1341 C C . ILE A 1 183 ? -4.220 0.544 9.216 1.00 95.12 183 ILE A C 1
ATOM 1343 O O . ILE A 1 183 ? -4.354 -0.403 8.433 1.00 95.12 183 ILE A O 1
ATOM 1347 N N . TRP A 1 184 ? -4.214 0.411 10.538 1.00 94.25 184 TRP A N 1
ATOM 1348 C CA . TRP A 1 184 ? -4.340 -0.871 11.222 1.00 94.25 184 TRP A CA 1
ATOM 1349 C C . TRP A 1 184 ? -5.125 -0.747 12.530 1.00 94.25 184 TRP A C 1
ATOM 1351 O O . TRP A 1 184 ? -5.367 0.358 13.013 1.00 94.25 184 TRP A O 1
ATOM 1361 N N . SER A 1 185 ? -5.526 -1.885 13.090 1.00 93.38 185 SER A N 1
ATOM 1362 C CA . SER A 1 185 ? -6.187 -2.003 14.390 1.00 93.38 185 SER A CA 1
ATOM 1363 C C . SER A 1 185 ? -5.574 -3.144 15.199 1.00 93.38 185 SER A C 1
ATOM 1365 O O . SER A 1 185 ? -5.143 -4.151 14.635 1.00 93.38 185 SER A O 1
ATOM 1367 N N . ASP A 1 186 ? -5.555 -3.008 16.524 1.00 91.31 186 ASP A N 1
ATOM 1368 C CA . ASP A 1 186 ? -5.212 -4.091 17.453 1.00 91.31 186 ASP A CA 1
ATOM 1369 C C . ASP A 1 186 ? -6.406 -5.011 17.776 1.00 91.31 186 ASP A C 1
ATOM 1371 O O . ASP A 1 186 ? -6.278 -5.929 18.588 1.00 91.31 186 ASP A O 1
ATOM 1375 N N . VAL A 1 187 ? -7.565 -4.770 17.144 1.00 90.69 187 VAL A N 1
ATOM 1376 C CA . VAL A 1 187 ? -8.794 -5.576 17.266 1.00 90.69 187 VAL A CA 1
ATOM 1377 C C . VAL A 1 187 ? -9.302 -5.645 18.718 1.00 90.69 187 VAL A C 1
ATOM 1379 O O . VAL A 1 187 ? -10.044 -6.548 19.106 1.00 90.69 187 VAL A O 1
ATOM 1382 N N . SER A 1 188 ? -8.895 -4.697 19.567 1.00 87.56 188 SER A N 1
ATOM 1383 C CA . SER A 1 188 ? -9.253 -4.697 20.989 1.00 87.56 188 SER A CA 1
ATOM 1384 C C . SER A 1 188 ? -10.646 -4.123 21.263 1.00 87.56 188 SER A C 1
ATOM 1386 O O . SER A 1 188 ? -11.222 -4.380 22.327 1.00 87.56 188 SER A O 1
ATOM 1388 N N . ALA A 1 189 ? -11.212 -3.361 20.322 1.00 86.25 189 ALA A N 1
ATOM 1389 C CA . ALA A 1 189 ? -12.546 -2.799 20.463 1.00 86.25 189 ALA A CA 1
ATOM 1390 C C . ALA A 1 189 ? -13.639 -3.860 20.294 1.00 86.25 189 ALA A C 1
ATOM 1392 O O . ALA A 1 189 ? -13.528 -4.815 19.527 1.00 86.25 189 ALA A O 1
ATOM 1393 N N . VAL A 1 190 ? -14.742 -3.667 21.020 1.00 84.19 190 VAL A N 1
ATOM 1394 C CA . VAL A 1 190 ? -15.918 -4.536 20.946 1.00 84.19 190 VAL A CA 1
ATOM 1395 C C . VAL A 1 190 ? -17.133 -3.665 20.610 1.00 84.19 190 VAL A C 1
ATOM 1397 O O . VAL A 1 190 ? -17.597 -2.919 21.469 1.00 84.19 190 VAL A O 1
ATOM 1400 N N . ALA A 1 191 ? -17.676 -3.712 19.390 1.00 85.25 191 ALA A N 1
ATOM 1401 C CA . ALA A 1 191 ? -17.271 -4.544 18.245 1.00 85.25 191 ALA A CA 1
ATOM 1402 C C . ALA A 1 191 ? -16.197 -3.871 17.365 1.00 85.25 191 ALA A C 1
ATOM 1404 O O . ALA A 1 191 ? -16.342 -2.697 17.045 1.00 85.25 191 ALA A O 1
ATOM 1405 N N . HIS A 1 192 ? -15.190 -4.633 16.925 1.00 89.69 192 HIS A N 1
ATOM 1406 C CA . HIS A 1 192 ? -14.293 -4.257 15.825 1.00 89.69 192 HIS A CA 1
ATOM 1407 C C . HIS A 1 192 ? -15.031 -4.377 14.484 1.00 89.69 192 HIS A C 1
ATOM 1409 O O . HIS A 1 192 ? -15.711 -5.381 14.249 1.00 89.69 192 HIS A O 1
ATOM 1415 N N . VAL A 1 193 ? -14.929 -3.358 13.627 1.00 90.19 193 VAL A N 1
ATOM 1416 C CA . VAL A 1 193 ? -15.643 -3.288 12.340 1.00 90.19 193 VAL A CA 1
ATOM 1417 C C . VAL A 1 193 ? -14.766 -2.642 11.259 1.00 90.19 193 VAL A C 1
ATOM 1419 O O . VAL A 1 193 ? -14.341 -1.495 11.392 1.00 90.19 193 VAL A O 1
ATOM 1422 N N . GLY A 1 194 ? -14.567 -3.362 10.155 1.00 87.88 194 GLY A N 1
ATOM 1423 C CA . GLY A 1 194 ? -13.819 -2.912 8.976 1.00 87.88 194 GLY A CA 1
ATOM 1424 C C . GLY A 1 194 ? -14.560 -1.991 8.022 1.00 87.88 194 GLY A C 1
ATOM 1425 O O . GLY A 1 194 ? -13.974 -1.537 7.039 1.00 87.88 194 GLY A O 1
ATOM 1426 N N . ASP A 1 195 ? -15.840 -1.735 8.268 1.00 87.88 195 ASP A N 1
ATOM 1427 C CA . ASP A 1 195 ? -16.709 -1.039 7.327 1.00 87.88 195 ASP A CA 1
ATOM 1428 C C . ASP A 1 195 ? -16.381 0.454 7.227 1.00 87.88 195 ASP A C 1
ATOM 1430 O O . ASP A 1 195 ? -16.087 1.142 8.209 1.00 87.88 195 ASP A O 1
ATOM 1434 N N . LEU A 1 196 ? -16.513 0.984 6.011 1.00 83.25 196 LEU A N 1
ATOM 1435 C CA . LEU A 1 196 ? -16.399 2.417 5.764 1.00 83.25 196 LEU A CA 1
ATOM 1436 C C . LEU A 1 196 ? -17.531 3.173 6.455 1.00 83.25 196 LEU A C 1
ATOM 1438 O O . LEU A 1 196 ? -18.707 2.873 6.254 1.00 83.25 196 LEU A O 1
ATOM 1442 N N . GLY A 1 197 ? -17.168 4.197 7.225 1.00 79.31 197 GLY A N 1
ATOM 1443 C CA . GLY A 1 197 ? -18.128 5.036 7.933 1.00 79.31 197 GLY A CA 1
ATOM 1444 C C . GLY A 1 197 ? -18.887 4.319 9.051 1.00 79.31 197 GLY A C 1
ATOM 1445 O O . GLY A 1 197 ? -19.970 4.770 9.423 1.00 79.31 197 GLY A O 1
ATOM 1446 N N . ALA A 1 198 ? -18.341 3.226 9.593 1.00 83.06 198 ALA A N 1
ATOM 1447 C CA . ALA A 1 198 ? -18.883 2.588 10.786 1.00 83.06 198 ALA A CA 1
ATOM 1448 C C . ALA A 1 198 ? -18.770 3.517 12.003 1.00 83.06 198 ALA A C 1
ATOM 1450 O O . ALA A 1 198 ? -17.684 3.982 12.344 1.00 83.06 198 ALA A O 1
ATOM 1451 N N . ASP A 1 199 ? -19.882 3.767 12.694 1.00 80.75 199 ASP A N 1
ATOM 1452 C CA . ASP A 1 199 ? -19.908 4.514 13.958 1.00 80.75 199 ASP A CA 1
ATOM 1453 C C . ASP A 1 199 ? -19.725 3.624 15.194 1.00 80.75 199 ASP A C 1
ATOM 1455 O O . ASP A 1 199 ? -19.395 4.126 16.273 1.00 80.75 199 ASP A O 1
ATOM 1459 N N . SER A 1 200 ? -19.875 2.310 15.014 1.00 76.06 200 SER A N 1
ATOM 1460 C CA . SER A 1 200 ? -19.781 1.281 16.046 1.00 76.06 200 SER A CA 1
ATOM 1461 C C . SER A 1 200 ? -18.357 0.973 16.509 1.00 76.06 200 SER A C 1
ATOM 1463 O O . SER A 1 200 ? -18.212 0.335 17.550 1.00 76.06 200 SER A O 1
ATOM 1465 N N . THR A 1 201 ? -17.324 1.423 15.784 1.00 80.44 201 THR A N 1
ATOM 1466 C CA . THR A 1 201 ? -15.918 1.227 16.165 1.00 80.44 201 THR A CA 1
ATOM 1467 C C . THR A 1 201 ? -15.058 2.478 15.955 1.00 80.44 201 THR A C 1
ATOM 1469 O O . THR A 1 201 ? -15.319 3.280 15.063 1.00 80.44 201 THR A O 1
ATOM 1472 N N . LYS A 1 202 ? -14.042 2.655 16.809 1.00 83.06 202 LYS A N 1
ATOM 1473 C CA . LYS A 1 202 ? -13.087 3.785 16.840 1.00 83.06 202 LYS A CA 1
ATOM 1474 C C . LYS A 1 202 ? -11.669 3.280 17.110 1.00 83.06 202 LYS A C 1
ATOM 1476 O O . LYS A 1 202 ? -11.009 3.737 18.046 1.00 83.06 202 LYS A O 1
ATOM 1481 N N . ASP A 1 203 ? -11.242 2.277 16.371 1.00 88.00 203 ASP A N 1
ATOM 1482 C CA . ASP A 1 203 ? -10.081 1.455 16.712 1.00 88.00 203 ASP A CA 1
ATOM 1483 C C . ASP A 1 203 ? -9.036 1.375 15.607 1.00 88.00 203 ASP A C 1
ATOM 1485 O O . ASP A 1 203 ? -8.154 0.517 15.643 1.00 88.00 203 ASP A O 1
ATOM 1489 N N . TRP A 1 204 ? -9.117 2.294 14.650 1.00 92.50 204 TRP A N 1
ATOM 1490 C CA . TRP A 1 204 ? -8.138 2.436 13.589 1.00 92.50 204 TRP A CA 1
ATOM 1491 C C . TRP A 1 204 ? -7.061 3.437 13.987 1.00 92.50 204 TRP A C 1
ATOM 1493 O O . TRP A 1 204 ? -7.346 4.503 14.532 1.00 92.50 204 TRP A O 1
ATOM 1503 N N . THR A 1 205 ? -5.812 3.085 13.711 1.00 91.88 205 THR A N 1
ATOM 1504 C CA . THR A 1 205 ? -4.623 3.860 14.064 1.00 91.88 205 THR A CA 1
ATOM 1505 C C . THR A 1 205 ? -3.647 3.912 12.892 1.00 91.88 205 THR A C 1
ATOM 1507 O O . THR A 1 205 ? -3.744 3.120 11.949 1.00 91.88 205 THR A O 1
ATOM 1510 N N . ASN A 1 206 ? -2.715 4.865 12.937 1.00 92.88 206 ASN A N 1
ATOM 1511 C CA . ASN A 1 206 ? -1.704 5.056 11.899 1.00 92.88 206 ASN A CA 1
ATOM 1512 C C . ASN A 1 206 ? -0.416 4.233 12.168 1.00 92.88 206 ASN A C 1
ATOM 1514 O O . ASN A 1 206 ? -0.343 3.478 13.143 1.00 92.88 206 ASN A O 1
ATOM 1518 N N . SER A 1 207 ? 0.620 4.360 11.325 1.00 88.44 207 SER A N 1
ATOM 1519 C CA . SER A 1 207 ? 1.912 3.656 11.513 1.00 88.44 207 SER A CA 1
ATOM 1520 C C . SER A 1 207 ? 2.852 4.260 12.561 1.00 88.44 207 SER A C 1
ATOM 1522 O O . SER A 1 207 ? 3.993 3.806 12.682 1.00 88.44 207 SER A O 1
ATOM 1524 N N . TYR A 1 208 ? 2.433 5.260 13.334 1.00 80.38 208 TYR A N 1
ATOM 1525 C CA . TYR A 1 208 ? 3.309 5.866 14.330 1.00 80.38 208 TYR A CA 1
ATOM 1526 C C . TYR A 1 208 ? 3.816 4.830 15.339 1.00 80.38 208 TYR A C 1
ATOM 1528 O O . TYR A 1 208 ? 3.055 4.024 15.871 1.00 80.38 208 TYR A O 1
ATOM 1536 N N . LEU A 1 209 ? 5.126 4.868 15.607 1.00 72.06 209 LEU A N 1
ATOM 1537 C CA . LEU A 1 209 ? 5.865 3.913 16.450 1.00 72.06 209 LEU A CA 1
ATOM 1538 C C . LEU A 1 209 ? 5.915 2.470 15.936 1.00 72.06 209 LEU A C 1
ATOM 1540 O O . LEU A 1 209 ? 6.491 1.608 16.608 1.00 72.06 209 LEU A O 1
ATOM 1544 N N . VAL A 1 210 ? 5.424 2.192 14.729 1.00 70.69 210 VAL A N 1
ATOM 1545 C CA . VAL A 1 210 ? 5.872 1.000 14.017 1.00 70.69 210 VAL A CA 1
ATOM 1546 C C . VAL A 1 210 ? 7.343 1.258 13.625 1.00 70.69 210 VAL A C 1
ATOM 1548 O O . VAL A 1 210 ? 7.644 2.269 13.005 1.00 70.69 210 VAL A O 1
ATOM 1551 N N . LEU A 1 211 ? 8.265 0.406 14.108 1.00 60.97 211 LEU A N 1
ATOM 1552 C CA . LEU A 1 211 ? 9.746 0.481 13.975 1.00 60.97 211 LEU A CA 1
ATOM 1553 C C . LEU A 1 211 ? 10.246 0.983 12.588 1.00 60.97 211 LEU A C 1
ATOM 1555 O O . LEU A 1 211 ? 9.528 0.778 11.614 1.00 60.97 211 LEU A O 1
ATOM 1559 N N . PRO A 1 212 ? 11.471 1.564 12.496 1.00 56.16 212 PRO A N 1
ATOM 1560 C CA . PRO A 1 212 ? 11.808 2.738 11.673 1.00 56.16 212 PRO A CA 1
ATOM 1561 C C . PRO A 1 212 ? 11.548 2.574 10.173 1.00 56.16 212 PRO A C 1
ATOM 1563 O O . PRO A 1 212 ? 11.470 1.450 9.678 1.00 56.16 212 PRO A O 1
ATOM 1566 N N . ASP A 1 213 ? 11.491 3.713 9.469 1.00 62.69 213 ASP A N 1
ATOM 1567 C CA . ASP A 1 213 ? 11.395 3.800 8.007 1.00 62.69 213 ASP A CA 1
ATOM 1568 C C . ASP A 1 213 ? 12.204 2.701 7.321 1.00 62.69 213 ASP A C 1
ATOM 1570 O O . ASP A 1 213 ? 13.387 2.483 7.610 1.00 62.69 213 ASP A O 1
ATOM 1574 N N . LEU A 1 214 ? 11.538 1.984 6.422 1.00 71.00 214 LEU A N 1
ATOM 1575 C CA . LEU A 1 214 ? 12.161 0.876 5.728 1.00 71.00 214 LEU A CA 1
ATOM 1576 C C . LEU A 1 214 ? 13.016 1.418 4.584 1.00 71.00 214 LEU A C 1
ATOM 1578 O O . LEU A 1 214 ? 12.642 2.378 3.904 1.00 71.00 214 LEU A O 1
ATOM 1582 N N . ILE A 1 215 ? 14.179 0.798 4.377 1.00 70.81 215 ILE A N 1
ATOM 1583 C CA . ILE A 1 215 ? 15.125 1.221 3.343 1.00 70.81 215 ILE A CA 1
ATOM 1584 C C . ILE A 1 215 ? 14.438 1.092 1.978 1.00 70.81 215 ILE A C 1
ATOM 1586 O O . ILE A 1 215 ? 13.609 0.202 1.753 1.00 70.81 215 ILE A O 1
ATOM 1590 N N . ALA A 1 216 ? 14.746 2.034 1.090 1.00 72.00 216 ALA A N 1
ATOM 1591 C CA . ALA A 1 216 ? 14.225 2.030 -0.262 1.00 72.00 216 ALA A CA 1
ATOM 1592 C C . ALA A 1 216 ? 14.839 0.905 -1.096 1.00 72.00 216 ALA A C 1
ATOM 1594 O O . ALA A 1 216 ? 16.052 0.704 -1.076 1.00 72.00 216 ALA A O 1
ATOM 1595 N N . GLU A 1 217 ? 13.999 0.244 -1.887 1.00 76.75 217 GLU A N 1
ATOM 1596 C CA . GLU A 1 217 ? 14.445 -0.580 -3.008 1.00 76.75 217 GLU A CA 1
ATOM 1597 C C . GLU A 1 217 ? 14.520 0.295 -4.244 1.00 76.75 217 GLU A C 1
ATOM 1599 O O . GLU A 1 217 ? 13.541 0.962 -4.574 1.00 76.75 217 GLU A O 1
ATOM 1604 N N . THR A 1 218 ? 15.671 0.314 -4.913 1.00 80.44 218 THR A N 1
ATOM 1605 C CA . THR A 1 218 ? 15.890 1.147 -6.100 1.00 80.44 218 T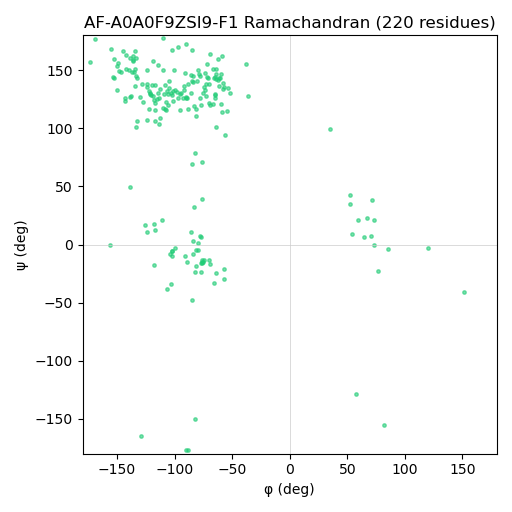HR A CA 1
ATOM 1606 C C . THR A 1 218 ? 16.243 0.290 -7.293 1.00 80.44 218 THR A C 1
ATOM 1608 O O . THR A 1 218 ? 17.180 -0.507 -7.264 1.00 80.44 218 THR A O 1
ATOM 1611 N N . TRP A 1 219 ? 15.510 0.530 -8.365 1.00 81.19 219 TRP A N 1
ATOM 1612 C CA . TRP A 1 219 ? 15.599 -0.189 -9.614 1.00 81.19 219 TRP A CA 1
ATOM 1613 C C . TRP A 1 219 ? 16.000 0.788 -10.702 1.00 81.19 219 TRP A C 1
ATOM 1615 O O . TRP A 1 219 ? 15.362 1.828 -10.848 1.00 81.19 219 TRP A O 1
ATOM 1625 N N . SER A 1 220 ? 17.043 0.474 -11.464 1.00 76.69 220 SER A N 1
ATOM 1626 C CA . SER A 1 220 ? 17.554 1.382 -12.482 1.00 76.69 220 SER A CA 1
ATOM 1627 C C . SER A 1 220 ? 17.831 0.699 -13.812 1.00 76.69 220 SER A C 1
ATOM 1629 O O . SER A 1 220 ? 17.965 -0.526 -13.918 1.00 76.69 220 SER A O 1
ATOM 1631 N N . LYS A 1 221 ? 17.898 1.515 -14.861 1.00 72.44 221 LYS A N 1
ATOM 1632 C CA . LYS A 1 221 ? 18.323 1.098 -16.191 1.00 72.44 221 LYS A CA 1
ATOM 1633 C C . LYS A 1 221 ? 19.231 2.160 -16.806 1.00 72.44 221 LYS A C 1
ATOM 1635 O O . LYS A 1 221 ? 18.870 3.332 -16.871 1.00 72.44 221 LYS A O 1
ATOM 1640 N N . ASN A 1 222 ? 20.409 1.711 -17.241 1.00 65.12 222 ASN A N 1
ATOM 1641 C CA . ASN A 1 222 ? 21.440 2.511 -17.914 1.00 65.12 222 ASN A CA 1
ATOM 1642 C C . ASN A 1 222 ? 21.432 2.319 -19.429 1.00 65.12 222 ASN A C 1
ATOM 1644 O O . ASN A 1 222 ? 20.679 1.463 -19.946 1.00 65.12 222 ASN A O 1
#

Mean predicted aligned error: 6.27 Å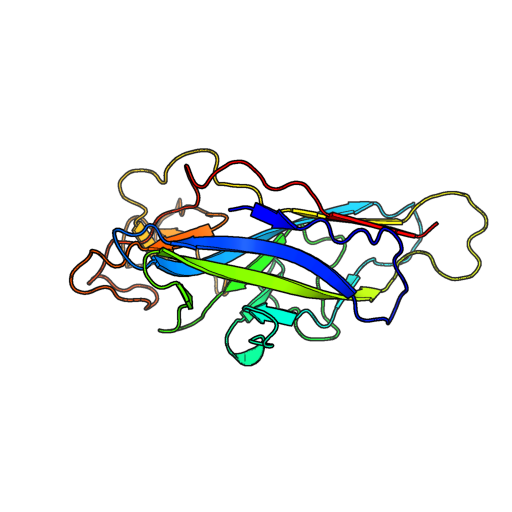

Sequence (222 aa):
LSQTDLTNSIIVNGGEKELYKFSISAPTQGAIAIKQFKLNVTWSDALTSDTLELESLKLLKDGVDITTSVLISNGTTGTTAESTNGVSEDDSKIVFTWLTTDEDTIAAGSSTTYTVKGTPQGFRITGATDTSTDSVSLNFVADSAHQTSGFNYLNVGTTLTPILKLFSSAAAGDASAEDANLIWSDVSAVAHVGDLGADSTKDWTNSYLVLPDLIAETWSKN

Secondary structure (DSSP, 8-state):
-EE------B--TT--EEEEEEEEE--TT--EEEEEEEEEEEEE--S-SPPPEEEEEEEEETTEE-GGGSEEEETTT--B-SSSS-EETT--EEEEE--TT--EEE-TT-EEEEEEEEEEESSS-TT--S---EEEEEE----SSPPPTT--EEE-TTS--S--EEESSSSS--S--B--SEEEE-S-STT----TT-SS----B-STTSSS-PPPEEEEE-